Protein AF-A0AAD4N7B2-F1 (afdb_monomer_lite)

Sequence (210 aa):
MSRSRRSHSIAVFAGLFTLVFGSEYFQVEDIRRGVTQCCPADMTECCMASLSADQRIQCGEQNRERSVQAAMCLEHFFFNDSIIERGAYKCCWLLSSPECRRSCANNLQSPTLLLKYKFTFTDACPLGEHNNETEGKFGCLYAKYKLHNCFSSCVRWMREQSQVRRATRATHPKFGLRTNIGEDDYDPYRHCSEYREFIDRDPCVFPVEE

Structure (mmCIF, N/CA/C/O backbone):
data_AF-A0AAD4N7B2-F1
#
_entry.id   AF-A0AAD4N7B2-F1
#
loop_
_atom_site.group_PDB
_atom_site.id
_atom_site.type_symbol
_atom_site.label_atom_id
_atom_site.label_alt_id
_atom_site.label_comp_id
_atom_site.label_asym_id
_atom_site.label_entity_id
_atom_site.label_seq_id
_atom_site.pdbx_PDB_ins_code
_atom_site.Cartn_x
_atom_site.Cartn_y
_atom_site.Cartn_z
_atom_site.occupancy
_atom_site.B_iso_or_equiv
_atom_site.auth_seq_id
_atom_site.auth_comp_id
_atom_site.auth_asym_id
_atom_site.auth_atom_id
_atom_site.pdbx_PDB_model_num
ATOM 1 N N . MET A 1 1 ? -19.957 75.076 -22.748 1.00 45.28 1 MET A N 1
ATOM 2 C CA . MET A 1 1 ? -19.253 73.788 -22.949 1.00 45.28 1 MET A CA 1
ATOM 3 C C . MET A 1 1 ? -19.475 72.926 -21.710 1.00 45.28 1 MET A C 1
ATOM 5 O O . MET A 1 1 ? -18.845 73.165 -20.692 1.00 45.28 1 MET A O 1
ATOM 9 N N . SER A 1 2 ? -20.429 71.992 -21.771 1.00 44.97 2 SER A N 1
ATOM 10 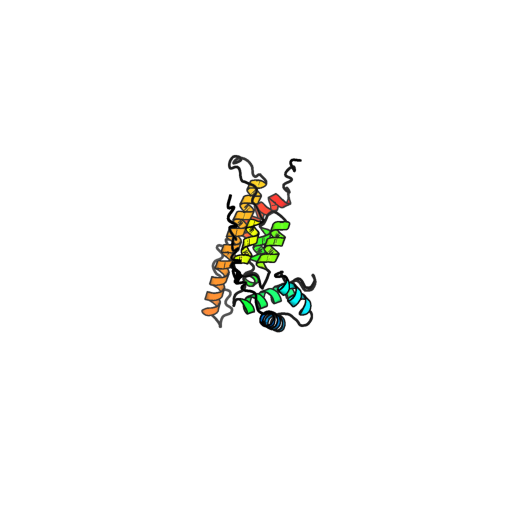C CA . SER A 1 2 ? -20.784 71.080 -20.670 1.00 44.97 2 SER A CA 1
ATOM 11 C C . SER A 1 2 ? -20.026 69.765 -20.821 1.00 44.97 2 SER A C 1
ATOM 13 O O . SER A 1 2 ? -20.164 69.103 -21.847 1.00 44.97 2 SER A O 1
ATOM 15 N N . ARG A 1 3 ? -19.241 69.362 -19.814 1.00 49.34 3 ARG A N 1
ATOM 16 C CA . ARG A 1 3 ? -18.635 68.021 -19.751 1.00 49.34 3 ARG A CA 1
ATOM 17 C C . ARG A 1 3 ? -19.235 67.229 -18.590 1.00 49.34 3 ARG A C 1
ATOM 19 O O . ARG A 1 3 ? -18.982 67.497 -17.422 1.00 49.34 3 ARG A O 1
ATOM 26 N N . SER A 1 4 ? -20.057 66.264 -18.989 1.00 51.88 4 SER A N 1
ATOM 27 C CA . SER A 1 4 ? -20.762 65.257 -18.199 1.00 51.88 4 SER A CA 1
ATOM 28 C C . SER A 1 4 ? -19.789 64.315 -17.479 1.00 51.88 4 SER A C 1
ATOM 30 O O . SER A 1 4 ? -18.998 63.632 -18.130 1.00 51.88 4 SER A O 1
ATOM 32 N N . ARG A 1 5 ? -19.879 64.224 -16.146 1.00 56.38 5 ARG A N 1
ATOM 33 C CA . ARG A 1 5 ? -19.203 63.193 -15.339 1.00 56.38 5 ARG A CA 1
ATOM 34 C C . ARG A 1 5 ? -20.066 61.926 -15.325 1.00 56.38 5 ARG A C 1
ATOM 36 O O . ARG A 1 5 ? -21.162 61.947 -14.778 1.00 56.38 5 ARG A O 1
ATOM 43 N N . ARG A 1 6 ? -19.591 60.831 -15.930 1.00 54.50 6 ARG A N 1
ATOM 44 C CA . ARG A 1 6 ? -20.206 59.497 -15.801 1.00 54.50 6 ARG A CA 1
ATOM 45 C C . ARG A 1 6 ? -19.573 58.756 -14.621 1.00 54.50 6 ARG A C 1
ATOM 47 O O . ARG A 1 6 ? -18.460 58.249 -14.744 1.00 54.50 6 ARG A O 1
ATOM 54 N N . SER A 1 7 ? -20.290 58.689 -13.501 1.00 55.31 7 SER A N 1
ATOM 55 C CA . SER A 1 7 ? -19.993 57.761 -12.404 1.00 55.31 7 SER A CA 1
ATOM 56 C C . SER A 1 7 ? -20.149 56.325 -12.893 1.00 55.31 7 SER A C 1
ATOM 58 O O . SER A 1 7 ? -21.221 55.946 -13.359 1.00 55.31 7 SER A O 1
ATOM 60 N N . HIS A 1 8 ? -19.080 55.540 -12.802 1.00 52.00 8 HIS A N 1
ATOM 61 C CA . HIS A 1 8 ? -19.117 54.099 -13.023 1.00 52.00 8 HIS A CA 1
ATOM 62 C C . HIS A 1 8 ? -19.285 53.436 -11.656 1.00 52.00 8 HIS A C 1
ATOM 64 O O . HIS A 1 8 ? -18.366 53.449 -10.839 1.00 52.00 8 HIS A O 1
ATOM 70 N N . SER A 1 9 ? -20.478 52.909 -11.391 1.00 56.75 9 SER A N 1
ATOM 71 C CA . SER A 1 9 ? -20.747 52.080 -10.218 1.00 56.75 9 SER A CA 1
ATOM 72 C C . SER A 1 9 ? -20.097 50.715 -10.424 1.00 56.75 9 SER A C 1
ATOM 74 O O . SER A 1 9 ? -20.532 49.935 -11.268 1.00 56.75 9 SER A O 1
ATOM 76 N N . ILE A 1 10 ? -19.037 50.437 -9.669 1.00 59.16 10 ILE A N 1
ATOM 77 C CA . ILE A 1 10 ? -18.402 49.120 -9.609 1.00 59.16 10 ILE A CA 1
ATOM 78 C C . ILE A 1 10 ? -19.244 48.269 -8.654 1.00 59.16 10 ILE A C 1
ATOM 80 O O . ILE A 1 10 ? -19.187 48.444 -7.439 1.00 59.16 10 ILE A O 1
ATOM 84 N N . ALA A 1 11 ? -20.068 47.380 -9.204 1.00 56.22 11 ALA A N 1
ATOM 85 C CA . ALA A 1 11 ? -20.761 46.363 -8.425 1.00 56.22 11 ALA A CA 1
ATOM 86 C C . ALA A 1 11 ? -19.754 45.267 -8.046 1.00 56.22 11 ALA A C 1
ATOM 88 O O . ALA A 1 11 ? -19.361 44.453 -8.881 1.00 56.22 11 ALA A O 1
ATOM 89 N N . VAL A 1 12 ? -19.308 45.267 -6.790 1.00 58.94 12 VAL A N 1
ATOM 90 C CA . VAL A 1 12 ? -18.494 44.187 -6.222 1.00 58.94 12 VAL A CA 1
ATOM 91 C C . VAL A 1 12 ? -19.425 43.010 -5.941 1.00 58.94 12 VAL A C 1
ATOM 93 O O . VAL A 1 12 ? -20.113 42.973 -4.923 1.00 58.94 12 VAL A O 1
ATOM 96 N N . PHE A 1 13 ? -19.485 42.055 -6.869 1.00 54.41 13 PHE A N 1
ATOM 97 C CA . PHE A 1 13 ? -20.102 40.756 -6.619 1.00 54.41 13 PHE A CA 1
ATOM 98 C C . PHE A 1 13 ? -19.215 39.987 -5.634 1.00 54.41 13 PHE A C 1
ATOM 100 O O . PHE A 1 13 ? -18.201 39.405 -6.013 1.00 54.41 13 PHE A O 1
ATOM 107 N N . ALA A 1 14 ? -19.601 39.993 -4.358 1.00 56.47 14 ALA A N 1
ATOM 108 C CA . ALA A 1 14 ? -19.095 39.061 -3.360 1.00 56.47 14 ALA A CA 1
ATOM 109 C C . ALA A 1 14 ? -19.630 37.658 -3.692 1.00 56.47 14 ALA A C 1
ATOM 111 O O . ALA A 1 14 ? -20.635 37.202 -3.149 1.00 56.47 14 ALA A O 1
ATOM 112 N N . GLY A 1 15 ? -18.989 37.001 -4.659 1.00 49.19 15 GLY A N 1
ATOM 113 C CA . GLY A 1 15 ? -19.203 35.593 -4.947 1.00 49.19 15 GLY A CA 1
ATOM 114 C C . GLY A 1 15 ? -18.708 34.774 -3.764 1.00 49.19 15 GLY A C 1
ATOM 115 O O . GLY A 1 15 ? -17.504 34.609 -3.580 1.00 49.19 15 GLY A O 1
ATOM 116 N N . LEU A 1 16 ? -19.643 34.286 -2.952 1.00 58.22 16 LEU A N 1
ATOM 117 C CA . LEU A 1 16 ? -19.395 33.283 -1.927 1.00 58.22 16 LEU A CA 1
ATOM 118 C C . LEU A 1 16 ? -19.020 31.977 -2.649 1.00 58.22 16 LEU A C 1
ATOM 120 O O . LEU A 1 16 ? -19.872 31.153 -2.968 1.00 58.22 16 LEU A O 1
ATOM 124 N N . PHE A 1 17 ? -17.744 31.831 -2.997 1.00 52.94 17 PHE A N 1
ATOM 125 C CA . PHE A 1 17 ? -17.195 30.597 -3.545 1.00 52.94 17 PHE A CA 1
ATOM 126 C C . PHE A 1 17 ? -17.067 29.609 -2.378 1.00 52.94 17 PHE A C 1
ATOM 128 O O . PHE A 1 17 ? -16.012 29.468 -1.763 1.00 52.94 17 PHE A O 1
ATOM 135 N N . THR A 1 18 ? -18.170 28.954 -2.012 1.00 47.44 18 THR A N 1
ATOM 136 C CA . THR A 1 18 ? -18.124 27.737 -1.201 1.00 47.44 18 THR A CA 1
ATOM 137 C C . THR A 1 18 ? -17.462 26.665 -2.052 1.00 47.44 18 THR A C 1
ATOM 139 O O . THR A 1 18 ? -18.112 25.916 -2.779 1.00 47.44 18 THR A O 1
ATOM 142 N N . LEU A 1 19 ? -16.132 26.613 -1.989 1.00 44.88 19 LEU A N 1
ATOM 143 C CA . LEU A 1 19 ? -15.376 25.453 -2.423 1.00 44.88 19 LEU A CA 1
ATOM 144 C C . LEU A 1 19 ? -15.755 24.309 -1.483 1.00 44.88 19 LEU A C 1
ATOM 146 O O . LEU A 1 19 ? -15.145 24.105 -0.436 1.00 44.88 19 LEU A O 1
ATOM 150 N N . VAL A 1 20 ? -16.805 23.579 -1.854 1.00 42.62 20 VAL A N 1
ATOM 151 C CA . VAL A 1 20 ? -17.082 22.248 -1.324 1.00 42.62 20 VAL A CA 1
ATOM 152 C C . VAL A 1 20 ? -16.003 21.340 -1.904 1.00 42.62 20 VAL A C 1
ATOM 154 O O . VAL A 1 20 ? -16.226 20.579 -2.842 1.00 42.62 20 VAL A O 1
ATOM 157 N N . PHE A 1 21 ? -14.785 21.457 -1.378 1.00 41.03 21 PHE A N 1
ATOM 158 C CA . PHE A 1 21 ? -13.819 20.383 -1.484 1.00 41.03 21 PHE A CA 1
ATOM 159 C C . PHE A 1 21 ? -14.369 19.270 -0.600 1.00 41.03 21 PHE A C 1
ATOM 161 O O . PHE A 1 21 ? -14.153 19.254 0.612 1.00 41.03 21 PHE A O 1
ATOM 168 N N . GLY A 1 22 ? -15.164 18.391 -1.216 1.00 37.84 22 GLY A N 1
ATOM 169 C CA . GLY A 1 22 ? -15.597 17.114 -0.663 1.00 37.84 22 GLY A CA 1
ATOM 170 C C . GLY A 1 22 ? -14.374 16.241 -0.450 1.00 37.84 22 GLY A C 1
ATOM 171 O O . GLY A 1 22 ? -14.094 15.318 -1.207 1.00 37.84 22 GLY A O 1
ATOM 172 N N . SER A 1 23 ? -13.589 16.610 0.544 1.00 44.72 23 SER A N 1
ATOM 173 C CA . SER A 1 23 ? -12.538 15.775 1.043 1.00 44.72 23 SER A CA 1
ATOM 174 C C . SER A 1 23 ? -13.211 14.751 1.942 1.00 44.72 23 SER A C 1
ATOM 176 O O . SER A 1 23 ? -13.730 15.065 3.010 1.00 44.72 23 SER A O 1
ATOM 178 N N . GLU A 1 24 ? -13.298 13.523 1.442 1.00 63.75 24 GLU A N 1
ATOM 179 C CA . GLU A 1 24 ? -13.668 12.341 2.220 1.00 63.75 24 GLU A CA 1
ATOM 180 C C . GLU A 1 24 ? -12.541 12.055 3.236 1.00 63.75 24 GLU A C 1
ATOM 182 O O . GLU A 1 24 ? -11.901 11.010 3.184 1.00 63.75 24 GLU A O 1
ATOM 187 N N . TYR A 1 25 ? -12.219 13.017 4.106 1.00 70.38 25 TYR A N 1
ATOM 188 C CA . TYR A 1 25 ? -11.301 12.810 5.217 1.00 70.38 25 TYR A CA 1
ATOM 189 C C . TYR A 1 25 ? -12.077 12.187 6.373 1.00 70.38 25 TYR A C 1
ATOM 191 O O . TYR A 1 25 ? -13.179 12.622 6.718 1.00 70.38 25 TYR A O 1
ATOM 199 N N . PHE A 1 26 ? -11.489 11.157 6.975 1.00 81.06 26 PHE A N 1
ATOM 200 C CA . PHE A 1 26 ? -11.987 10.595 8.222 1.00 81.06 26 PHE A CA 1
ATOM 201 C C . PHE A 1 26 ? -11.990 11.673 9.307 1.00 81.06 26 PHE A C 1
ATOM 203 O O . PHE A 1 26 ? -11.030 12.435 9.432 1.00 81.06 26 PHE A O 1
ATOM 210 N N . GLN A 1 27 ? -13.055 11.725 10.109 1.00 89.38 27 GLN A N 1
ATOM 211 C CA . GLN A 1 27 ? -13.077 12.590 11.287 1.00 89.38 27 GLN A CA 1
ATOM 212 C C . GLN A 1 27 ? -11.969 12.145 12.253 1.00 89.38 27 GLN A C 1
ATOM 214 O O . GLN A 1 27 ? -11.666 10.951 12.363 1.00 89.38 27 GLN A O 1
ATOM 219 N N . VAL A 1 28 ? -11.364 13.090 12.977 1.00 90.12 28 VAL A N 1
ATOM 220 C CA . VAL A 1 28 ? -10.260 12.807 13.918 1.00 90.12 28 VAL A CA 1
ATOM 221 C C . VAL A 1 28 ? -10.681 11.768 14.965 1.00 90.12 28 VAL A C 1
ATOM 223 O O . VAL A 1 28 ? -9.892 10.916 15.374 1.00 90.12 28 VAL A O 1
ATOM 226 N N . GLU A 1 29 ? -11.948 11.793 15.362 1.00 92.88 29 GLU A N 1
ATOM 227 C CA . GLU A 1 29 ? -12.576 10.859 16.288 1.00 92.88 29 GLU A CA 1
ATOM 228 C C . GLU A 1 29 ? -12.620 9.429 15.738 1.00 92.88 29 GLU A C 1
ATOM 230 O O . GLU A 1 29 ? -12.364 8.482 16.488 1.00 92.88 29 GLU A O 1
ATOM 235 N N . ASP A 1 30 ? -12.898 9.259 14.442 1.00 93.38 30 ASP A N 1
ATOM 236 C CA . ASP A 1 30 ? -12.906 7.947 13.788 1.00 93.38 30 ASP A CA 1
ATOM 237 C C . ASP A 1 30 ? -11.485 7.394 13.677 1.00 93.38 30 ASP A C 1
ATOM 239 O O . ASP A 1 30 ? -11.255 6.223 13.991 1.00 93.38 30 ASP A O 1
ATOM 243 N N . ILE A 1 31 ? -10.516 8.251 13.331 1.00 94.44 31 ILE A N 1
ATOM 244 C CA . ILE A 1 31 ? -9.089 7.899 13.328 1.00 94.44 31 ILE A CA 1
ATOM 245 C C . ILE A 1 31 ? -8.668 7.423 14.720 1.00 94.44 31 ILE A C 1
ATOM 247 O O . ILE A 1 31 ? -8.102 6.340 14.870 1.00 94.44 31 ILE A O 1
ATOM 251 N N . ARG A 1 32 ? -8.991 8.194 15.763 1.00 96.50 32 ARG A N 1
ATOM 252 C CA . ARG A 1 32 ? -8.639 7.866 17.149 1.00 96.50 32 ARG A CA 1
ATOM 253 C C . ARG A 1 32 ? -9.271 6.556 17.613 1.00 96.50 32 ARG A C 1
ATOM 255 O O . ARG A 1 32 ? -8.615 5.776 18.308 1.00 96.50 32 ARG A O 1
ATOM 262 N N . ARG A 1 33 ? -10.528 6.299 17.239 1.00 97.44 33 ARG A N 1
ATOM 263 C CA . ARG A 1 33 ? -11.220 5.039 17.545 1.00 97.44 33 ARG A CA 1
ATOM 264 C C . ARG A 1 33 ? -10.537 3.863 16.850 1.00 97.44 33 ARG A C 1
ATOM 266 O O . ARG A 1 33 ? -10.220 2.883 17.521 1.00 97.44 33 ARG A O 1
ATOM 273 N N . GLY A 1 34 ? -10.245 3.997 15.556 1.00 96.81 34 GLY A N 1
ATOM 274 C CA . GLY A 1 34 ? -9.527 2.989 14.781 1.00 96.81 34 GLY A CA 1
ATOM 275 C C . GLY A 1 34 ? -8.159 2.670 15.384 1.00 96.81 34 GLY A C 1
ATOM 276 O O . GLY A 1 34 ? -7.846 1.505 15.615 1.00 96.81 34 GLY A O 1
ATOM 277 N N . VAL A 1 35 ? -7.362 3.690 15.725 1.00 97.81 35 VAL A N 1
ATOM 278 C CA . VAL A 1 35 ? -6.042 3.495 16.352 1.00 97.81 35 VAL A CA 1
ATOM 279 C C . VAL A 1 35 ? -6.163 2.793 17.697 1.00 97.81 35 VAL A C 1
ATOM 281 O O . VAL A 1 35 ? -5.420 1.853 17.950 1.00 97.81 35 VAL A O 1
ATOM 284 N N . THR A 1 36 ? -7.114 3.199 18.537 1.00 98.00 36 THR A N 1
ATOM 285 C CA . THR A 1 36 ? -7.318 2.579 19.857 1.00 98.00 36 THR A CA 1
ATOM 286 C C . THR A 1 36 ? -7.679 1.094 19.739 1.00 98.00 36 THR A C 1
ATOM 288 O O . THR A 1 36 ? -7.299 0.296 20.590 1.00 98.00 36 THR A O 1
ATOM 291 N N . GLN A 1 37 ? -8.408 0.715 18.687 1.00 98.06 37 GLN A N 1
ATOM 292 C CA . GLN A 1 37 ? -8.825 -0.665 18.450 1.00 98.06 37 GLN A CA 1
ATOM 293 C C . GLN A 1 37 ? -7.735 -1.521 17.789 1.00 98.06 37 GLN A C 1
ATOM 295 O O . GLN A 1 37 ? -7.617 -2.706 18.094 1.00 98.06 37 GLN A O 1
ATOM 300 N N . CYS A 1 38 ? -6.972 -0.944 16.862 1.00 98.25 38 CYS A N 1
ATOM 301 C CA . CYS A 1 38 ? -6.094 -1.696 15.967 1.00 98.25 38 CYS A CA 1
ATOM 302 C C . CYS A 1 38 ? -4.604 -1.573 16.282 1.00 98.25 38 CYS A C 1
ATOM 304 O O . CYS A 1 38 ? -3.832 -2.462 15.919 1.00 98.25 38 CYS A O 1
ATOM 306 N N . CYS A 1 39 ? -4.175 -0.480 16.912 1.00 97.94 39 CYS A N 1
ATOM 307 C CA . CYS A 1 39 ? -2.774 -0.271 17.240 1.00 97.94 39 CYS A CA 1
ATOM 308 C C . CYS A 1 39 ? -2.482 -0.711 18.672 1.00 97.94 39 CYS A C 1
ATOM 310 O O . CYS A 1 39 ? -3.223 -0.371 19.595 1.00 97.94 39 CYS A O 1
ATOM 312 N N . PRO A 1 40 ? -1.373 -1.431 18.890 1.00 96.69 40 PRO A N 1
ATOM 313 C CA . PRO A 1 40 ? -0.896 -1.680 20.235 1.00 96.69 40 PRO A CA 1
ATOM 314 C C . PRO A 1 40 ? -0.619 -0.384 20.999 1.00 96.69 40 PRO A C 1
ATOM 316 O O . PRO A 1 40 ? -0.206 0.613 20.402 1.00 96.69 40 PRO A O 1
ATOM 319 N N . ALA A 1 41 ? -0.784 -0.422 22.323 1.00 97.00 41 ALA A N 1
ATOM 320 C CA . ALA A 1 41 ? -0.639 0.753 23.182 1.00 97.00 41 ALA A CA 1
ATOM 321 C C . ALA A 1 41 ? 0.707 1.474 22.978 1.00 97.00 41 ALA A C 1
ATOM 323 O O . ALA A 1 41 ? 0.731 2.699 22.868 1.00 97.00 41 ALA A O 1
ATOM 324 N N . ASP A 1 42 ? 1.797 0.716 22.826 1.00 97.31 42 ASP A N 1
ATOM 325 C CA . ASP A 1 42 ? 3.161 1.207 22.595 1.00 97.31 42 ASP A CA 1
ATOM 326 C C . ASP A 1 42 ? 3.390 1.836 21.206 1.00 97.31 42 ASP A C 1
ATOM 328 O O . ASP A 1 42 ? 4.396 2.505 20.989 1.00 97.31 42 ASP A O 1
ATOM 332 N N . MET A 1 43 ? 2.461 1.655 20.263 1.00 97.62 43 MET A N 1
ATOM 333 C CA . MET A 1 43 ? 2.541 2.172 18.890 1.00 97.62 43 MET A CA 1
ATOM 334 C C . MET A 1 43 ? 1.507 3.266 18.591 1.00 97.62 43 MET A C 1
ATOM 336 O O . MET A 1 43 ? 1.497 3.806 17.484 1.00 97.62 43 MET A O 1
ATOM 340 N N . THR A 1 44 ? 0.646 3.601 19.555 1.00 97.62 44 THR A N 1
ATOM 341 C CA . THR A 1 44 ? -0.492 4.522 19.390 1.00 97.62 44 THR A CA 1
ATOM 342 C C . THR A 1 44 ? -0.086 5.852 18.754 1.00 97.62 44 THR A C 1
ATOM 344 O O . THR A 1 44 ? -0.676 6.263 17.755 1.00 97.62 44 THR A O 1
ATOM 347 N N . GLU A 1 45 ? 0.944 6.511 19.289 1.00 97.44 45 GLU A N 1
ATOM 348 C CA . GLU A 1 45 ? 1.394 7.823 18.804 1.00 97.44 45 GLU A CA 1
ATOM 349 C C . GLU A 1 45 ? 1.923 7.753 17.367 1.00 97.44 45 GLU A C 1
ATOM 351 O O . GLU A 1 45 ? 1.549 8.561 16.518 1.00 97.44 45 GLU A O 1
ATOM 356 N N . CYS A 1 46 ? 2.732 6.736 17.064 1.00 97.62 46 CYS A N 1
ATOM 357 C CA . CYS A 1 46 ? 3.251 6.500 15.720 1.00 97.62 46 CYS A CA 1
ATOM 358 C C . CYS A 1 46 ? 2.135 6.194 14.709 1.00 97.62 46 CYS A C 1
ATOM 360 O O . CYS A 1 46 ? 2.157 6.713 13.589 1.00 97.62 46 CYS A O 1
ATOM 362 N N . CYS A 1 47 ? 1.146 5.378 15.093 1.00 97.75 47 CYS A N 1
ATOM 363 C CA . CYS A 1 47 ? -0.029 5.130 14.268 1.00 97.75 47 CYS A CA 1
ATOM 364 C C . CYS A 1 47 ? -0.757 6.442 13.963 1.00 97.75 47 CYS A C 1
ATOM 366 O O . CYS A 1 47 ? -0.931 6.769 12.794 1.00 97.75 47 CYS A O 1
ATOM 368 N N . MET A 1 48 ? -1.110 7.226 14.989 1.00 96.94 48 MET A N 1
ATOM 369 C CA . MET A 1 48 ? -1.787 8.520 14.817 1.00 96.94 48 MET A CA 1
ATOM 370 C C . MET A 1 48 ? -1.020 9.454 13.875 1.00 96.94 48 MET A C 1
ATOM 372 O O . MET A 1 48 ? -1.623 10.039 12.974 1.00 96.94 48 MET A O 1
ATOM 376 N N . ALA A 1 49 ? 0.300 9.567 14.046 1.00 95.69 49 ALA A N 1
ATOM 377 C CA . ALA A 1 49 ? 1.144 10.392 13.187 1.00 95.69 49 ALA A CA 1
ATOM 378 C C . ALA A 1 49 ? 1.130 9.903 11.729 1.00 95.69 49 ALA A C 1
ATOM 380 O O . ALA A 1 49 ? 0.964 10.706 10.814 1.00 95.69 49 ALA A O 1
ATOM 381 N N . SER A 1 50 ? 1.236 8.586 11.513 1.00 95.31 50 SER A N 1
ATOM 382 C CA . SER A 1 50 ? 1.224 7.990 10.169 1.00 95.31 50 SER A CA 1
ATOM 383 C C . SER A 1 50 ? -0.114 8.218 9.460 1.00 95.31 50 SER A C 1
ATOM 385 O O . SER A 1 50 ? -0.129 8.613 8.297 1.00 95.31 50 SER A O 1
ATOM 387 N N . LEU A 1 51 ? -1.232 8.023 10.172 1.00 94.31 51 LEU A N 1
ATOM 388 C CA . LEU A 1 51 ? -2.583 8.227 9.639 1.00 94.31 51 LEU A CA 1
ATOM 389 C C . LEU A 1 51 ? -2.861 9.691 9.305 1.00 94.31 51 LEU A C 1
ATOM 391 O O . LEU A 1 51 ? -3.450 9.979 8.273 1.00 94.31 51 LEU A O 1
ATOM 395 N N . SER A 1 52 ? -2.394 10.616 10.145 1.00 90.44 52 SER A N 1
ATOM 396 C CA . SER A 1 52 ? -2.565 12.056 9.907 1.00 90.44 52 SER A CA 1
ATOM 397 C C . SER A 1 52 ? -1.769 12.554 8.695 1.00 90.44 52 SER A C 1
ATOM 399 O O . SER A 1 52 ? -2.075 13.611 8.153 1.00 90.44 52 SER A O 1
ATOM 401 N N . ALA A 1 53 ? -0.743 11.806 8.281 1.00 89.75 53 ALA A N 1
ATOM 402 C CA . ALA A 1 53 ? 0.078 12.098 7.112 1.00 89.75 53 ALA A CA 1
ATOM 403 C C . ALA A 1 53 ? -0.327 11.287 5.864 1.00 89.75 53 ALA A C 1
ATOM 405 O O . ALA A 1 53 ? 0.363 11.374 4.849 1.00 89.75 53 ALA A O 1
ATOM 406 N N . ASP A 1 54 ? -1.384 10.468 5.941 1.00 89.62 54 ASP A N 1
ATOM 407 C CA . ASP A 1 54 ? -1.782 9.496 4.911 1.00 89.62 54 ASP A CA 1
ATOM 408 C C . ASP A 1 54 ? -0.656 8.533 4.486 1.00 89.62 54 ASP A C 1
ATOM 410 O O . ASP A 1 54 ? -0.573 8.075 3.341 1.00 89.62 54 ASP A O 1
ATOM 414 N N . GLN A 1 55 ? 0.215 8.173 5.429 1.00 92.06 55 GLN A N 1
ATOM 415 C CA . GLN A 1 55 ? 1.365 7.301 5.202 1.00 92.06 55 GLN A CA 1
ATOM 416 C C . GLN A 1 55 ? 1.126 5.878 5.707 1.00 92.06 55 GLN A C 1
ATOM 418 O O . GLN A 1 55 ? 0.298 5.607 6.581 1.00 92.06 55 GLN A O 1
ATOM 423 N N . ARG A 1 56 ? 1.919 4.936 5.184 1.00 94.56 56 ARG A N 1
ATOM 424 C CA . ARG A 1 56 ? 2.010 3.597 5.772 1.00 94.56 56 ARG A CA 1
ATOM 425 C C . ARG A 1 56 ? 2.558 3.681 7.200 1.00 94.56 56 ARG A C 1
ATOM 427 O O . ARG A 1 56 ? 3.435 4.490 7.494 1.00 94.56 56 ARG A O 1
ATOM 434 N N . ILE A 1 57 ? 2.100 2.785 8.063 1.00 95.88 57 ILE A N 1
ATOM 435 C CA . ILE A 1 57 ? 2.541 2.737 9.460 1.00 95.88 57 ILE A CA 1
ATOM 436 C C . ILE A 1 57 ? 3.961 2.165 9.526 1.00 95.88 57 ILE A C 1
ATOM 438 O O . ILE A 1 57 ? 4.197 1.045 9.071 1.00 95.88 57 ILE A O 1
ATOM 442 N N . GLN A 1 58 ? 4.909 2.920 10.094 1.00 94.69 58 GLN A N 1
ATOM 443 C CA . GLN A 1 58 ? 6.309 2.500 10.256 1.00 94.69 58 GLN A CA 1
ATOM 444 C C . GLN A 1 58 ? 6.855 2.854 11.647 1.00 94.69 58 GLN A C 1
ATOM 446 O O . GLN A 1 58 ? 7.572 3.837 11.815 1.00 94.69 58 GLN A O 1
ATOM 451 N N . CYS A 1 59 ? 6.562 2.033 12.656 1.00 94.69 59 CYS A N 1
ATOM 452 C CA . CYS A 1 59 ? 6.922 2.325 14.053 1.00 94.69 59 CYS A CA 1
ATOM 453 C C . CYS A 1 59 ? 8.259 1.699 14.489 1.00 94.69 59 CYS A C 1
ATOM 455 O O . CYS A 1 59 ? 8.364 1.135 15.580 1.00 94.69 59 CYS A O 1
ATOM 457 N N . GLY A 1 60 ? 9.270 1.775 13.618 1.00 90.75 60 GLY A N 1
ATOM 458 C CA . GLY A 1 60 ? 10.585 1.144 13.796 1.00 90.75 60 GLY A CA 1
ATOM 459 C C . GLY A 1 60 ? 10.692 -0.255 13.173 1.00 90.75 60 GLY A C 1
ATOM 460 O O . GLY A 1 60 ? 9.688 -0.932 12.949 1.00 90.75 60 GLY A O 1
ATOM 461 N N . GLU A 1 61 ? 11.922 -0.693 12.886 1.00 90.38 61 GLU A N 1
ATOM 462 C CA . GLU A 1 61 ? 12.185 -1.962 12.181 1.00 90.38 61 GLU A CA 1
ATOM 463 C C . GLU A 1 61 ? 11.753 -3.182 13.007 1.00 90.38 61 GLU A C 1
ATOM 465 O O . GLU A 1 61 ? 11.157 -4.119 12.481 1.00 90.38 61 GLU A O 1
ATOM 470 N N . GLN A 1 62 ? 11.949 -3.130 14.326 1.00 92.69 62 GLN A N 1
ATOM 471 C CA . GLN A 1 62 ? 11.528 -4.169 15.268 1.00 92.69 62 GLN A CA 1
ATOM 472 C C . GLN A 1 62 ? 10.007 -4.381 15.305 1.00 92.69 62 GLN A C 1
ATOM 474 O O . GLN A 1 62 ? 9.541 -5.445 15.702 1.00 92.69 62 GLN A O 1
ATOM 479 N N . ASN A 1 63 ? 9.226 -3.386 14.874 1.00 93.88 63 ASN A N 1
ATOM 480 C CA . ASN A 1 63 ? 7.766 -3.437 14.856 1.00 93.88 63 ASN A CA 1
ATOM 481 C C . ASN A 1 63 ? 7.197 -3.677 13.456 1.00 93.88 63 ASN A C 1
ATOM 483 O O . ASN A 1 63 ? 5.988 -3.575 13.277 1.00 93.88 63 ASN A O 1
ATOM 487 N N . ARG A 1 64 ? 8.022 -4.007 12.454 1.00 92.50 64 ARG A N 1
ATOM 488 C CA . ARG A 1 64 ? 7.589 -4.092 11.052 1.00 92.50 64 ARG A CA 1
ATOM 489 C C . ARG A 1 64 ? 6.366 -4.985 10.836 1.00 92.50 64 ARG A C 1
ATOM 491 O O . ARG A 1 64 ? 5.431 -4.579 10.149 1.00 92.50 64 ARG A O 1
ATOM 498 N N . GLU A 1 65 ? 6.346 -6.178 11.426 1.00 93.06 65 GLU A N 1
ATOM 499 C CA . GLU A 1 65 ? 5.200 -7.088 11.309 1.00 93.06 65 GLU A CA 1
ATOM 500 C C . GLU A 1 65 ? 3.956 -6.532 12.018 1.00 93.06 65 GLU A C 1
ATOM 502 O O . GLU A 1 65 ? 2.875 -6.493 11.428 1.00 93.06 65 GLU A O 1
ATOM 507 N N . ARG A 1 66 ? 4.118 -6.010 13.241 1.00 95.81 66 ARG A N 1
ATOM 508 C CA . ARG A 1 66 ? 3.030 -5.385 14.014 1.00 95.81 66 ARG A CA 1
ATOM 509 C C . ARG A 1 66 ? 2.455 -4.163 13.296 1.00 95.81 66 ARG A C 1
ATOM 511 O O . ARG A 1 66 ? 1.245 -3.975 13.295 1.00 95.81 66 ARG A O 1
ATOM 518 N N . SER A 1 67 ? 3.289 -3.362 12.633 1.00 95.88 67 SER A N 1
ATOM 519 C CA . SER A 1 67 ? 2.855 -2.218 11.825 1.00 95.88 67 SER A CA 1
ATOM 520 C C . SER A 1 67 ? 2.012 -2.648 10.625 1.00 95.88 67 SER A C 1
ATOM 522 O O . SER A 1 67 ? 1.001 -2.013 10.337 1.00 95.88 67 SER A O 1
ATOM 524 N N . VAL A 1 68 ? 2.380 -3.746 9.956 1.00 93.81 68 VAL A N 1
ATOM 525 C CA . VAL A 1 68 ? 1.581 -4.307 8.858 1.00 93.81 68 VAL A CA 1
ATOM 526 C C . VAL A 1 68 ? 0.236 -4.828 9.372 1.00 93.81 68 VAL A C 1
ATOM 528 O O . VAL A 1 68 ? -0.792 -4.523 8.773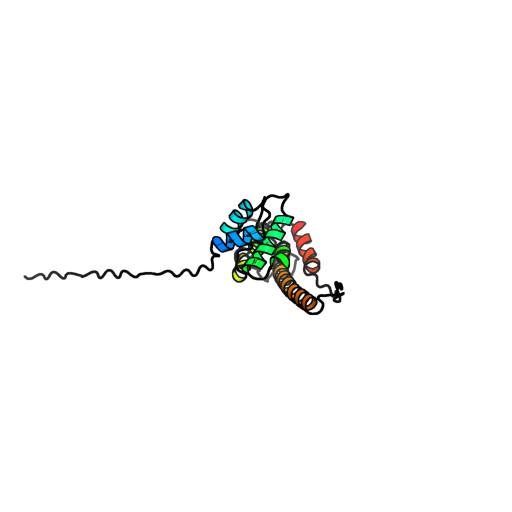 1.00 93.81 68 VAL A O 1
ATOM 531 N N . GLN A 1 69 ? 0.218 -5.550 10.497 1.00 96.19 69 GLN A N 1
ATOM 532 C CA . GLN A 1 69 ? -1.020 -6.043 11.116 1.00 96.19 69 GLN A CA 1
ATOM 533 C C . GLN A 1 69 ? -1.946 -4.896 11.554 1.00 96.19 69 GLN A C 1
ATOM 535 O O . GLN A 1 69 ? -3.145 -4.933 11.277 1.00 96.19 69 GLN A O 1
ATOM 540 N N . ALA A 1 70 ? -1.392 -3.848 12.170 1.00 97.62 70 ALA A N 1
ATOM 541 C CA . ALA A 1 70 ? -2.142 -2.654 12.550 1.00 97.62 70 ALA A CA 1
ATOM 542 C C . ALA A 1 70 ? -2.748 -1.959 11.321 1.00 97.62 70 ALA A C 1
ATOM 544 O O . ALA A 1 70 ? -3.929 -1.618 11.328 1.00 97.62 70 ALA A O 1
ATOM 545 N N . ALA A 1 71 ? -1.975 -1.812 10.238 1.00 96.75 71 ALA A N 1
ATOM 546 C CA . ALA A 1 71 ? -2.462 -1.215 8.998 1.00 96.75 71 ALA A CA 1
ATOM 547 C C . ALA A 1 71 ? -3.588 -2.046 8.352 1.00 96.75 71 ALA A C 1
ATOM 549 O O . ALA A 1 71 ? -4.580 -1.471 7.913 1.00 96.75 71 ALA A O 1
ATOM 550 N N . MET A 1 72 ? -3.484 -3.383 8.346 1.00 95.94 72 MET A N 1
ATOM 551 C CA . MET A 1 72 ? -4.564 -4.270 7.882 1.00 95.94 72 MET A CA 1
ATOM 552 C C . MET A 1 72 ? -5.843 -4.089 8.709 1.00 95.94 72 MET A C 1
ATOM 554 O O . MET A 1 72 ? -6.927 -3.960 8.144 1.00 95.94 72 MET A O 1
ATOM 558 N N . CYS A 1 73 ? -5.723 -4.066 10.041 1.00 97.81 73 CYS A N 1
ATOM 559 C CA . CYS A 1 73 ? -6.862 -3.862 10.938 1.00 97.81 73 CYS A CA 1
ATOM 560 C C . CYS A 1 73 ? -7.530 -2.502 10.703 1.00 97.81 73 CYS A C 1
ATOM 562 O O . CYS A 1 73 ? -8.752 -2.430 10.613 1.00 97.81 73 CYS A O 1
ATOM 564 N N . LEU A 1 74 ? -6.738 -1.436 10.557 1.00 97.31 74 LEU A N 1
ATOM 565 C CA . LEU A 1 74 ? -7.248 -0.089 10.301 1.00 97.31 74 LEU A CA 1
ATOM 566 C C . LEU A 1 74 ? -7.966 0.009 8.955 1.00 97.31 74 LEU A C 1
ATOM 568 O O . LEU A 1 74 ? -9.035 0.603 8.879 1.00 97.31 74 LEU A O 1
ATOM 572 N N . GLU A 1 75 ? -7.430 -0.613 7.906 1.00 95.44 75 GLU A N 1
ATOM 573 C CA . GLU A 1 75 ? -8.090 -0.638 6.598 1.00 95.44 75 GLU A CA 1
ATOM 574 C C . GLU A 1 75 ? -9.448 -1.362 6.679 1.00 95.44 75 GLU A C 1
ATOM 576 O O . GLU A 1 75 ? -10.454 -0.842 6.197 1.00 95.44 75 GLU A O 1
ATOM 581 N N . HIS A 1 76 ? -9.514 -2.494 7.393 1.00 95.25 76 HIS A N 1
ATOM 582 C CA . HIS A 1 76 ? -10.782 -3.173 7.693 1.00 95.25 76 HIS A CA 1
ATOM 583 C C . HIS A 1 76 ? -11.741 -2.300 8.500 1.00 95.25 76 HIS A C 1
ATOM 585 O O . HIS A 1 76 ? -12.934 -2.281 8.214 1.00 95.25 76 HIS A O 1
ATOM 591 N N . PHE A 1 77 ? -11.239 -1.568 9.490 1.00 96.12 77 PHE A N 1
ATOM 592 C CA . PHE A 1 77 ? -12.053 -0.674 10.305 1.00 96.12 77 PHE A CA 1
ATOM 593 C C . PHE A 1 77 ? -12.681 0.451 9.467 1.00 96.12 77 PHE A C 1
ATOM 595 O O . PHE A 1 77 ? -13.867 0.735 9.618 1.00 96.12 77 PHE A O 1
ATOM 602 N N . PHE A 1 78 ? -11.915 1.060 8.558 1.00 93.75 78 PHE A N 1
ATOM 603 C CA . PHE A 1 78 ? -12.378 2.188 7.746 1.00 93.75 78 PHE A CA 1
ATOM 604 C C . PHE A 1 78 ? -13.198 1.779 6.516 1.00 93.75 78 PHE A C 1
ATOM 606 O O . PHE A 1 78 ? -14.109 2.506 6.121 1.00 93.75 78 PHE A O 1
ATOM 613 N N . PHE A 1 79 ? -12.888 0.635 5.901 1.00 92.12 79 PHE A N 1
ATOM 614 C CA . PHE A 1 79 ? -13.440 0.251 4.596 1.00 92.12 79 PHE A CA 1
ATOM 615 C C . PHE A 1 79 ? -14.164 -1.095 4.581 1.00 92.12 79 PHE A C 1
ATOM 617 O O . PHE A 1 79 ? -14.702 -1.472 3.539 1.00 92.12 79 PHE A O 1
ATOM 624 N N . ASN A 1 80 ? -14.176 -1.835 5.696 1.00 92.19 80 ASN A N 1
ATOM 625 C CA . ASN A 1 80 ? -14.660 -3.220 5.769 1.00 92.19 80 ASN A CA 1
ATOM 626 C C . ASN A 1 80 ? -13.973 -4.152 4.743 1.00 92.19 80 ASN A C 1
ATOM 628 O O . ASN A 1 80 ? -14.530 -5.148 4.275 1.00 92.19 80 ASN A O 1
ATOM 632 N N . ASP A 1 81 ? -12.760 -3.780 4.338 1.00 89.88 81 ASP A N 1
ATOM 633 C CA . ASP A 1 81 ? -11.945 -4.465 3.353 1.00 89.88 81 ASP A CA 1
ATOM 634 C C . ASP A 1 81 ? -10.476 -4.099 3.579 1.00 89.88 81 ASP A C 1
ATOM 636 O O . ASP A 1 81 ? -10.179 -3.016 4.071 1.00 89.88 81 ASP A O 1
ATOM 640 N N . SER A 1 82 ? -9.545 -4.968 3.187 1.00 91.31 82 SER A N 1
ATOM 641 C CA . SER A 1 82 ? -8.121 -4.660 3.273 1.00 91.31 82 SER A CA 1
ATOM 642 C C . SER A 1 82 ? -7.357 -5.143 2.047 1.00 91.31 82 SER A C 1
ATOM 644 O O . SER A 1 82 ? -7.224 -6.342 1.806 1.00 91.31 82 SER A O 1
ATOM 646 N N . ILE A 1 83 ? -6.806 -4.209 1.266 1.00 89.94 83 ILE A N 1
ATOM 647 C CA . ILE A 1 83 ? -5.848 -4.515 0.195 1.00 89.94 83 ILE A CA 1
ATOM 648 C C . ILE A 1 83 ? -4.526 -5.001 0.786 1.00 89.94 83 ILE A C 1
ATOM 650 O O . ILE A 1 83 ? -3.834 -5.826 0.178 1.00 89.94 83 ILE A O 1
ATOM 654 N N . ILE A 1 84 ? -4.172 -4.495 1.968 1.00 90.06 84 ILE A N 1
ATOM 655 C CA . ILE A 1 84 ? -2.953 -4.878 2.670 1.00 90.06 84 ILE A CA 1
ATOM 656 C C . ILE A 1 84 ? -3.023 -6.360 3.045 1.00 90.06 84 ILE A C 1
ATOM 658 O O . ILE A 1 84 ? -2.077 -7.089 2.752 1.00 90.06 84 ILE A O 1
ATOM 662 N N . GLU A 1 85 ? -4.153 -6.836 3.582 1.00 88.38 85 GLU A N 1
ATOM 663 C CA . GLU A 1 85 ? -4.384 -8.255 3.898 1.00 88.38 85 GLU A CA 1
ATOM 664 C C . GLU A 1 85 ? -4.250 -9.140 2.654 1.00 88.38 85 GLU A C 1
ATOM 666 O O . GLU A 1 85 ? -3.638 -10.209 2.698 1.00 88.38 85 GLU A O 1
ATOM 671 N N . ARG A 1 86 ? -4.751 -8.665 1.507 1.00 86.38 86 ARG A N 1
ATOM 672 C CA . ARG A 1 86 ? -4.601 -9.367 0.222 1.00 86.38 86 ARG A CA 1
ATOM 673 C C . ARG A 1 86 ? -3.155 -9.454 -0.236 1.00 86.38 86 ARG A C 1
ATOM 675 O O . ARG A 1 86 ? -2.867 -10.246 -1.119 1.00 86.38 86 ARG A O 1
ATOM 682 N N . GLY A 1 87 ? -2.256 -8.646 0.323 1.00 87.56 87 GLY A N 1
ATOM 683 C CA . GLY A 1 87 ? -0.837 -8.639 -0.002 1.00 87.56 87 GLY A CA 1
ATOM 684 C C . GLY A 1 87 ? -0.499 -7.928 -1.309 1.00 87.56 87 GLY A C 1
ATOM 685 O O . GLY A 1 87 ? 0.589 -8.148 -1.832 1.00 87.56 87 GLY A O 1
ATOM 686 N N . ALA A 1 88 ? -1.385 -7.091 -1.864 1.00 89.25 88 ALA A N 1
ATOM 687 C CA . ALA A 1 88 ? -1.147 -6.463 -3.172 1.00 89.25 88 ALA A CA 1
ATOM 688 C C . ALA A 1 88 ? 0.112 -5.574 -3.190 1.00 89.25 88 ALA A C 1
ATOM 690 O O . ALA A 1 88 ? 0.771 -5.459 -4.218 1.00 89.25 88 ALA A O 1
ATOM 691 N N . TYR A 1 89 ? 0.498 -5.009 -2.039 1.00 90.50 89 TYR A N 1
ATOM 692 C CA . TYR A 1 89 ? 1.746 -4.253 -1.877 1.00 90.50 89 TYR A CA 1
ATOM 693 C C . TYR A 1 89 ? 3.000 -5.080 -2.182 1.00 90.50 89 TYR A C 1
ATOM 695 O O . TYR A 1 89 ? 4.046 -4.518 -2.498 1.00 90.50 89 TYR A O 1
ATOM 703 N N . LYS A 1 90 ? 2.924 -6.414 -2.102 1.00 89.69 90 LYS A N 1
ATOM 704 C CA . LYS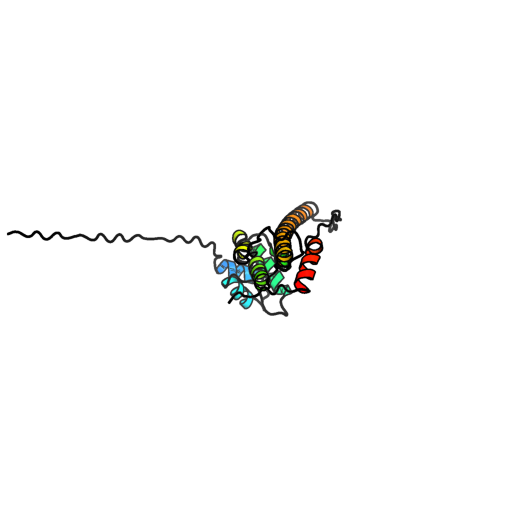 A 1 90 ? 4.036 -7.273 -2.501 1.00 89.69 90 LYS A CA 1
ATOM 705 C C . LYS A 1 90 ? 4.312 -7.088 -3.989 1.00 89.69 90 LYS A C 1
ATOM 707 O O . LYS A 1 90 ? 5.467 -6.903 -4.330 1.00 89.69 90 LYS A O 1
ATOM 712 N N . CYS A 1 91 ? 3.299 -6.948 -4.846 1.00 90.00 91 CYS A N 1
ATOM 713 C CA . CYS A 1 91 ? 3.489 -6.706 -6.281 1.00 90.00 91 CYS A CA 1
ATOM 714 C C . CYS A 1 91 ? 4.377 -5.488 -6.585 1.00 90.00 91 CYS A C 1
ATOM 716 O O . CYS A 1 91 ? 4.993 -5.451 -7.644 1.00 90.00 91 CYS A O 1
ATOM 718 N N . CYS A 1 92 ? 4.517 -4.524 -5.663 1.00 90.31 92 CYS A N 1
ATOM 719 C CA . CYS A 1 92 ? 5.415 -3.384 -5.832 1.00 90.31 92 CYS A CA 1
ATOM 720 C C . CYS A 1 92 ? 6.857 -3.788 -6.148 1.00 90.31 92 CYS A C 1
ATOM 722 O O . CYS A 1 92 ? 7.532 -3.027 -6.829 1.00 90.31 92 CYS A O 1
ATOM 724 N N . TRP A 1 93 ? 7.344 -4.964 -5.722 1.00 88.69 93 TRP A N 1
ATOM 725 C CA . TRP A 1 93 ? 8.694 -5.415 -6.087 1.00 88.69 93 TRP A CA 1
ATOM 726 C C . TRP A 1 93 ? 8.863 -5.628 -7.596 1.00 88.69 93 TRP A C 1
ATOM 728 O O . TRP A 1 93 ? 10.000 -5.685 -8.042 1.00 88.69 93 TRP A O 1
ATOM 738 N N . LEU A 1 94 ? 7.789 -5.720 -8.381 1.00 86.81 94 LEU A N 1
ATOM 739 C CA . LEU A 1 94 ? 7.854 -5.809 -9.840 1.00 86.81 94 LEU A CA 1
ATOM 740 C C . LEU A 1 94 ? 8.144 -4.453 -10.489 1.00 86.81 94 LEU A C 1
ATOM 742 O O . LEU A 1 94 ? 8.461 -4.401 -11.664 1.00 86.81 94 LEU A O 1
ATOM 746 N N . LEU A 1 95 ? 8.081 -3.341 -9.757 1.00 86.31 95 LEU A N 1
ATOM 747 C CA . LEU A 1 95 ? 8.424 -2.038 -10.319 1.00 86.31 95 LEU A CA 1
ATOM 748 C C . LEU A 1 95 ? 9.943 -1.884 -10.436 1.00 86.31 95 LEU A C 1
ATOM 750 O O . LEU A 1 95 ? 10.706 -2.247 -9.533 1.00 86.31 95 LEU A O 1
ATOM 754 N N . SER A 1 96 ? 10.384 -1.334 -11.566 1.00 79.19 96 SER A N 1
ATOM 755 C CA . SER A 1 96 ? 11.801 -1.268 -11.926 1.00 79.19 96 SER A CA 1
ATOM 756 C C . SER A 1 96 ? 12.591 -0.310 -11.026 1.00 79.19 96 SER A C 1
ATOM 758 O O . SER A 1 96 ? 13.584 -0.725 -10.427 1.00 79.19 96 SER A O 1
ATOM 760 N N . SER A 1 97 ? 12.130 0.935 -10.868 1.00 82.44 97 SER A N 1
ATOM 761 C CA . SER A 1 97 ? 12.792 1.964 -10.049 1.00 82.44 97 SER A CA 1
ATOM 762 C C . SER A 1 97 ? 12.578 1.748 -8.535 1.00 82.44 97 SER A C 1
ATOM 764 O O . SER A 1 97 ? 11.461 1.440 -8.103 1.00 82.44 97 SER A O 1
ATOM 766 N N . PRO A 1 98 ? 13.612 1.937 -7.687 1.00 85.12 98 PRO A N 1
ATOM 767 C CA . PRO A 1 98 ? 13.468 1.978 -6.227 1.00 85.12 98 PRO A CA 1
ATOM 768 C C . PRO A 1 98 ? 12.462 3.024 -5.720 1.00 85.12 98 PRO A C 1
ATOM 770 O O . PRO A 1 98 ? 11.739 2.763 -4.759 1.00 85.12 98 PRO A O 1
ATOM 773 N N . GLU A 1 99 ? 12.395 4.194 -6.349 1.00 87.19 99 GLU A N 1
ATOM 774 C CA . GLU A 1 99 ? 11.449 5.277 -6.044 1.00 87.19 99 GLU A CA 1
ATOM 775 C C . GLU A 1 99 ? 10.021 4.788 -6.279 1.00 87.19 99 GLU A C 1
ATOM 777 O O . GLU A 1 99 ? 9.174 4.888 -5.392 1.00 87.19 99 GLU A O 1
ATOM 782 N N . CYS A 1 100 ? 9.786 4.149 -7.427 1.00 86.94 100 CYS A N 1
ATOM 783 C CA . CYS A 1 100 ? 8.501 3.552 -7.769 1.00 86.94 100 CYS A CA 1
ATOM 784 C C . CYS A 1 100 ? 8.080 2.452 -6.802 1.00 86.94 100 CYS A C 1
ATOM 786 O O . CYS A 1 100 ? 6.936 2.428 -6.352 1.00 86.94 100 CYS A O 1
ATOM 788 N N . ARG A 1 101 ? 9.010 1.572 -6.414 1.00 89.38 101 ARG A N 1
ATOM 789 C CA . ARG A 1 101 ? 8.749 0.543 -5.399 1.00 89.38 101 ARG A CA 1
ATOM 790 C C . ARG A 1 101 ? 8.321 1.149 -4.067 1.00 89.38 101 ARG A C 1
ATOM 792 O O . ARG A 1 101 ? 7.352 0.682 -3.472 1.00 89.38 101 ARG A O 1
ATOM 799 N N . ARG A 1 102 ? 9.039 2.178 -3.603 1.00 89.75 102 ARG A N 1
ATOM 800 C CA . ARG A 1 102 ? 8.741 2.881 -2.346 1.00 89.75 102 ARG A CA 1
ATOM 801 C C . ARG A 1 102 ? 7.392 3.588 -2.415 1.00 89.75 102 ARG A C 1
ATOM 803 O O . ARG A 1 102 ? 6.579 3.399 -1.518 1.00 89.75 102 ARG A O 1
ATOM 810 N N . SER A 1 103 ? 7.136 4.334 -3.489 1.00 90.94 103 SER A N 1
ATOM 811 C CA . SER A 1 103 ? 5.868 5.037 -3.708 1.00 90.94 103 SER A CA 1
ATOM 812 C C . SER A 1 103 ? 4.685 4.065 -3.766 1.00 90.94 103 SER A C 1
ATOM 814 O O . SER A 1 103 ? 3.698 4.247 -3.053 1.00 90.94 103 SER A O 1
ATOM 816 N N . CYS A 1 104 ? 4.816 2.970 -4.517 1.00 91.94 104 CYS A N 1
ATOM 817 C CA . CYS A 1 104 ? 3.823 1.898 -4.573 1.00 91.94 104 CYS A CA 1
ATOM 818 C C . CYS A 1 104 ? 3.549 1.296 -3.192 1.00 91.94 104 CYS A C 1
ATOM 820 O O . CYS A 1 104 ? 2.394 1.186 -2.782 1.00 91.94 104 CYS A O 1
ATOM 822 N N . ALA A 1 105 ? 4.601 0.931 -2.449 1.00 91.94 105 ALA A N 1
ATOM 823 C CA . ALA A 1 105 ? 4.445 0.333 -1.129 1.00 91.94 105 ALA A CA 1
ATOM 824 C C . ALA A 1 105 ? 3.776 1.307 -0.152 1.00 91.94 105 ALA A C 1
ATOM 826 O O . ALA A 1 105 ? 2.872 0.903 0.570 1.00 91.94 105 ALA A O 1
ATOM 827 N N . ASN A 1 106 ? 4.163 2.584 -0.165 1.00 91.88 106 ASN A N 1
ATOM 828 C CA . ASN A 1 106 ? 3.562 3.611 0.683 1.00 91.88 106 ASN A CA 1
ATOM 829 C C . ASN A 1 106 ? 2.067 3.789 0.393 1.00 91.88 106 ASN A C 1
ATOM 831 O O . ASN A 1 106 ? 1.275 3.769 1.328 1.00 91.88 106 ASN A O 1
ATOM 835 N N . ASN A 1 107 ? 1.676 3.893 -0.881 1.00 93.06 107 ASN A N 1
ATOM 836 C CA . ASN A 1 107 ? 0.273 4.066 -1.264 1.00 93.06 107 ASN A CA 1
ATOM 837 C C . ASN A 1 107 ? -0.564 2.815 -0.964 1.00 93.06 107 ASN A C 1
ATOM 839 O O . ASN A 1 107 ? -1.600 2.897 -0.306 1.00 93.06 107 ASN A O 1
ATOM 843 N N . LEU A 1 108 ? -0.103 1.631 -1.383 1.00 93.06 108 LEU A N 1
ATOM 844 C CA . LEU A 1 108 ? -0.852 0.391 -1.164 1.00 93.06 108 LEU A CA 1
ATOM 845 C C . LEU A 1 108 ? -0.951 0.023 0.324 1.00 93.06 108 LEU A C 1
ATOM 847 O O . LEU A 1 108 ? -1.963 -0.555 0.727 1.00 93.06 108 LEU A O 1
ATOM 851 N N . GLN A 1 109 ? 0.044 0.390 1.141 1.00 94.75 109 GLN A N 1
ATOM 852 C CA . GLN A 1 109 ? 0.058 0.155 2.591 1.00 94.75 109 GLN A CA 1
ATOM 853 C C . GLN A 1 109 ? -0.477 1.316 3.440 1.00 94.75 109 GLN A C 1
ATOM 855 O O . GLN A 1 109 ? -0.487 1.189 4.663 1.00 94.75 109 GLN A O 1
ATOM 860 N N . SER A 1 110 ? -0.928 2.420 2.840 1.00 95.12 110 SER A N 1
ATOM 861 C CA . SER A 1 110 ? -1.567 3.511 3.582 1.00 95.12 110 SER A CA 1
ATOM 862 C C . SER A 1 110 ? -3.001 3.111 3.948 1.00 95.12 110 SER A C 1
ATOM 864 O O . SER A 1 110 ? -3.801 2.849 3.047 1.00 95.12 110 SER A O 1
ATOM 866 N N . PRO A 1 111 ? -3.356 2.977 5.235 1.00 94.75 111 PRO A N 1
ATOM 867 C CA . PRO A 1 111 ? -4.659 2.448 5.638 1.00 94.75 111 PRO A CA 1
ATOM 868 C C . PRO A 1 111 ? -5.796 3.480 5.569 1.00 94.75 111 PRO A C 1
ATOM 870 O O . PRO A 1 111 ? -6.946 3.066 5.596 1.00 94.75 111 PRO A O 1
ATOM 873 N N . THR A 1 112 ? -5.510 4.783 5.469 1.00 93.56 112 THR A N 1
ATOM 874 C CA . THR A 1 112 ? -6.520 5.850 5.283 1.00 93.56 112 THR A CA 1
ATOM 875 C C . THR A 1 112 ? -6.728 6.218 3.819 1.00 93.56 112 THR A C 1
ATOM 877 O O . THR A 1 112 ? -7.748 6.803 3.462 1.00 93.56 112 THR A O 1
ATOM 880 N N . LEU A 1 113 ? -5.797 5.848 2.937 1.00 91.50 113 LEU A N 1
ATOM 881 C CA . LEU A 1 113 ? -5.905 6.175 1.523 1.00 91.50 113 LEU A CA 1
ATOM 882 C C . LEU A 1 113 ? -7.034 5.373 0.860 1.00 91.50 113 LEU A C 1
ATOM 884 O O . LEU A 1 113 ? -7.017 4.140 0.851 1.00 91.50 113 LEU A O 1
ATOM 888 N N . LEU A 1 114 ? -8.002 6.070 0.259 1.00 88.81 114 LEU A N 1
ATOM 889 C CA . LEU A 1 114 ? -9.120 5.433 -0.441 1.00 88.81 114 LEU A CA 1
ATOM 890 C C . LEU A 1 114 ? -8.631 4.531 -1.582 1.00 88.81 114 LEU A C 1
ATOM 892 O O . LEU A 1 114 ? -7.684 4.863 -2.298 1.00 88.81 114 LEU A O 1
ATOM 896 N N . LEU A 1 115 ? -9.362 3.441 -1.838 1.00 85.31 115 LEU A N 1
ATOM 897 C CA . LEU A 1 115 ? -9.052 2.466 -2.893 1.00 85.31 115 LEU A CA 1
ATOM 898 C C . LEU A 1 115 ? -8.774 3.115 -4.264 1.00 85.31 115 LEU A C 1
ATOM 900 O O . LEU A 1 115 ? -7.846 2.696 -4.954 1.00 85.31 115 LEU A O 1
ATOM 904 N N . LYS A 1 116 ? -9.544 4.147 -4.645 1.00 85.50 116 LYS A N 1
ATOM 905 C CA . LYS A 1 116 ? -9.371 4.877 -5.917 1.00 85.50 116 LYS A CA 1
ATOM 906 C C . LYS A 1 116 ? -8.024 5.604 -6.023 1.00 85.50 116 LYS A C 1
ATOM 908 O O . LYS A 1 116 ? -7.499 5.733 -7.121 1.00 85.50 116 LYS A O 1
ATOM 913 N N . TYR A 1 117 ? -7.450 6.026 -4.896 1.00 88.31 117 TYR A N 1
ATOM 914 C CA . TYR A 1 117 ? -6.175 6.747 -4.839 1.00 88.31 117 TYR A CA 1
ATOM 915 C C . TYR A 1 117 ? -4.976 5.829 -4.600 1.00 88.31 117 TYR A C 1
ATOM 917 O O . TYR A 1 117 ? -3.858 6.162 -4.967 1.00 88.31 117 TYR A O 1
ATOM 925 N N . LYS A 1 118 ? -5.183 4.621 -4.069 1.00 88.31 118 LYS A N 1
ATOM 926 C CA . LYS A 1 118 ? -4.097 3.660 -3.816 1.00 88.31 118 LYS A CA 1
ATOM 927 C C . LYS A 1 118 ? -3.291 3.260 -5.056 1.00 88.31 118 LYS A C 1
ATOM 929 O O . LYS A 1 118 ? -2.170 2.780 -4.917 1.00 88.31 118 LYS A O 1
ATOM 934 N N . PHE A 1 119 ? -3.845 3.452 -6.251 1.00 84.75 119 PHE A N 1
ATOM 935 C CA . PHE A 1 119 ? -3.205 3.103 -7.518 1.00 84.75 119 PHE A CA 1
ATOM 936 C C . PHE A 1 119 ? -2.720 4.315 -8.324 1.00 84.75 119 PHE A C 1
ATOM 938 O O . PHE A 1 119 ? -2.115 4.103 -9.363 1.00 84.75 119 PHE A O 1
ATOM 945 N N . THR A 1 120 ? -2.902 5.557 -7.858 1.00 81.31 120 THR A N 1
ATOM 946 C CA . THR A 1 120 ? -2.482 6.762 -8.614 1.00 81.31 120 THR A CA 1
ATOM 947 C C . THR A 1 120 ? -0.966 6.954 -8.659 1.00 81.31 120 THR A C 1
ATOM 949 O O . THR A 1 120 ? -0.457 7.737 -9.453 1.00 81.31 120 THR A O 1
ATOM 952 N N . PHE A 1 121 ? -0.200 6.206 -7.858 1.00 75.38 121 PHE A N 1
ATOM 953 C CA . PHE A 1 121 ? 1.263 6.243 -7.918 1.00 75.38 121 PHE A CA 1
ATOM 954 C C . PHE A 1 121 ? 1.820 5.808 -9.284 1.00 75.38 121 PHE A C 1
ATOM 956 O O . PHE A 1 121 ? 2.975 6.108 -9.584 1.00 75.38 121 PHE A O 1
ATOM 963 N N . THR A 1 122 ? 1.036 5.084 -10.093 1.00 68.44 122 THR A N 1
ATOM 964 C CA . THR A 1 122 ? 1.440 4.655 -11.437 1.00 68.44 122 THR A CA 1
ATOM 965 C C . THR A 1 122 ? 1.746 5.838 -12.346 1.00 68.44 122 THR A C 1
ATOM 967 O O . THR A 1 122 ? 2.633 5.724 -13.187 1.00 68.44 122 THR A O 1
ATOM 970 N N . ASP A 1 123 ? 1.098 6.983 -12.120 1.00 67.06 123 ASP A N 1
ATOM 971 C CA . ASP A 1 123 ? 1.281 8.202 -12.914 1.00 67.06 123 ASP A CA 1
ATOM 972 C C . ASP A 1 123 ? 2.680 8.807 -12.705 1.00 67.06 123 ASP A C 1
ATOM 974 O O . ASP A 1 123 ? 3.278 9.360 -13.623 1.00 67.06 123 ASP A O 1
ATOM 978 N N . ALA A 1 124 ? 3.244 8.639 -11.504 1.00 65.94 124 ALA A N 1
ATOM 979 C CA . ALA A 1 124 ? 4.598 9.073 -11.153 1.00 65.94 124 ALA A CA 1
ATOM 980 C C . ALA A 1 124 ? 5.682 8.042 -11.522 1.00 65.94 124 ALA A C 1
ATOM 982 O O . ALA A 1 124 ? 6.863 8.255 -11.244 1.00 65.94 124 ALA A O 1
ATOM 983 N N . CYS A 1 125 ? 5.291 6.920 -12.130 1.00 75.31 125 CYS A N 1
ATOM 984 C CA . CYS A 1 125 ? 6.173 5.829 -12.524 1.00 75.31 125 CYS A CA 1
ATOM 985 C C . CYS A 1 125 ? 6.170 5.634 -14.040 1.00 75.31 125 CYS A C 1
ATOM 987 O O . CYS A 1 125 ? 5.761 4.564 -14.508 1.00 75.31 125 CYS A O 1
ATOM 989 N N . PRO A 1 126 ? 6.624 6.643 -14.813 1.00 66.31 126 PRO A N 1
ATOM 990 C CA . PRO A 1 126 ? 6.618 6.560 -16.259 1.00 66.31 126 PRO A CA 1
ATOM 991 C C . PRO A 1 126 ? 7.475 5.376 -16.702 1.00 66.31 126 PRO A C 1
ATOM 993 O O . PRO A 1 126 ? 8.663 5.255 -16.389 1.00 66.31 126 PRO A O 1
ATOM 996 N N . LEU A 1 127 ? 6.842 4.483 -17.452 1.00 63.53 127 LEU A N 1
ATOM 997 C CA . LEU A 1 127 ? 7.553 3.644 -18.392 1.00 63.53 127 LEU A CA 1
ATOM 998 C C . LEU A 1 127 ? 8.154 4.606 -19.413 1.00 63.53 127 LEU A C 1
ATOM 1000 O O . LEU A 1 127 ? 7.394 5.283 -20.098 1.00 63.53 127 LEU A O 1
ATOM 1004 N N . GLY A 1 128 ? 9.483 4.732 -19.466 1.00 56.69 128 GLY A N 1
ATOM 1005 C CA . GLY A 1 128 ? 10.128 5.515 -20.525 1.00 56.69 128 GLY A CA 1
ATOM 1006 C C . GLY A 1 128 ? 9.519 5.139 -21.877 1.00 56.69 128 GLY A C 1
ATOM 1007 O O . GLY A 1 128 ? 9.228 3.958 -22.093 1.00 56.69 128 GLY A O 1
ATOM 1008 N N . GLU A 1 129 ? 9.240 6.135 -22.721 1.00 54.75 129 GLU A N 1
ATOM 1009 C CA . GLU A 1 129 ? 8.505 5.944 -23.972 1.00 54.75 129 GLU A CA 1
ATOM 1010 C C . GLU A 1 129 ? 9.111 4.789 -24.776 1.00 54.75 129 GLU A C 1
ATOM 1012 O O . GLU A 1 129 ? 10.303 4.760 -25.092 1.00 54.75 129 GLU A O 1
ATOM 1017 N N . HIS A 1 130 ? 8.288 3.775 -25.037 1.00 53.56 130 HIS A N 1
ATOM 1018 C CA . HIS A 1 130 ? 8.717 2.599 -25.770 1.00 53.56 130 HIS A CA 1
ATOM 1019 C C . HIS A 1 130 ? 8.641 2.931 -27.259 1.00 53.56 130 HIS A C 1
ATOM 1021 O O . HIS A 1 130 ? 7.581 2.830 -27.874 1.00 53.56 130 HIS A O 1
ATOM 1027 N N . ASN A 1 131 ? 9.765 3.310 -27.859 1.00 49.84 131 ASN A N 1
ATOM 1028 C CA . ASN A 1 131 ? 9.865 3.302 -29.312 1.00 49.84 131 ASN A CA 1
ATOM 1029 C C . ASN A 1 131 ? 9.862 1.829 -29.741 1.00 49.84 131 ASN A C 1
ATOM 1031 O O . ASN A 1 131 ? 10.755 1.062 -29.380 1.00 49.84 131 ASN A O 1
ATOM 1035 N N . ASN A 1 132 ? 8.821 1.408 -30.457 1.00 49.75 132 ASN A N 1
ATOM 1036 C CA . ASN A 1 132 ? 8.574 0.017 -30.866 1.00 49.75 132 ASN A CA 1
ATOM 1037 C C . ASN A 1 132 ? 9.646 -0.579 -31.811 1.00 49.75 132 ASN A C 1
ATOM 1039 O O . ASN A 1 132 ? 9.475 -1.685 -32.306 1.00 49.75 132 ASN A O 1
ATOM 1043 N N . GLU A 1 133 ? 10.757 0.113 -32.068 1.00 50.78 133 GLU A N 1
ATOM 1044 C CA . GLU A 1 133 ? 11.693 -0.204 -33.155 1.00 50.78 133 GLU A CA 1
ATOM 1045 C C . GLU A 1 133 ? 12.878 -1.108 -32.774 1.00 50.78 133 GLU A C 1
ATOM 1047 O O . GLU A 1 133 ? 13.743 -1.370 -33.604 1.00 50.78 133 GLU A O 1
ATOM 1052 N N . THR A 1 134 ? 12.951 -1.642 -31.552 1.00 48.25 134 THR A N 1
ATOM 1053 C CA . THR A 1 134 ? 14.044 -2.561 -31.163 1.00 48.25 134 THR A CA 1
ATOM 1054 C C . THR A 1 134 ? 13.546 -3.949 -30.764 1.00 48.25 134 THR A C 1
ATOM 1056 O O . THR A 1 134 ? 13.813 -4.445 -29.675 1.00 48.25 134 THR A O 1
ATOM 1059 N N . GLU A 1 135 ? 12.881 -4.634 -31.698 1.00 45.53 135 GLU A N 1
ATOM 1060 C CA . GLU A 1 135 ? 12.450 -6.044 -31.585 1.00 45.53 135 GLU A CA 1
ATOM 1061 C C . GLU A 1 135 ? 13.604 -7.078 -31.528 1.00 45.53 135 GLU A C 1
ATOM 1063 O O . GLU A 1 135 ? 13.361 -8.280 -31.475 1.00 45.53 135 GLU A O 1
ATOM 1068 N N . GLY A 1 136 ? 14.875 -6.662 -31.515 1.00 48.09 136 GLY A N 1
ATOM 1069 C CA . GLY A 1 136 ? 16.009 -7.579 -31.710 1.00 48.09 136 GLY A CA 1
ATOM 1070 C C . GLY A 1 136 ? 16.837 -7.958 -30.479 1.00 48.09 136 GLY A C 1
ATOM 1071 O O . GLY A 1 136 ? 17.664 -8.863 -30.572 1.00 48.09 136 GLY A O 1
ATOM 1072 N N . LYS A 1 137 ? 16.699 -7.278 -29.335 1.00 53.75 137 LYS A N 1
ATOM 1073 C CA . LYS A 1 137 ? 17.540 -7.542 -28.152 1.00 53.75 137 LYS A CA 1
ATOM 1074 C C . LYS A 1 137 ? 16.700 -7.449 -26.885 1.00 53.75 137 LYS A C 1
ATOM 1076 O O . LYS A 1 137 ? 15.907 -6.523 -26.752 1.00 53.75 137 LYS A O 1
ATOM 1081 N N . PHE A 1 138 ? 16.912 -8.373 -25.943 1.00 61.81 138 PHE A N 1
ATOM 1082 C CA . PHE A 1 138 ? 16.496 -8.243 -24.540 1.00 61.81 138 PHE A CA 1
ATOM 1083 C C . PHE A 1 138 ? 17.185 -7.009 -23.931 1.00 61.81 138 PHE A C 1
ATOM 1085 O O . PHE A 1 138 ? 18.171 -7.108 -23.211 1.00 61.81 138 PHE A O 1
ATOM 1092 N N . GLY A 1 139 ? 16.730 -5.820 -24.310 1.00 70.00 139 GLY A N 1
ATOM 1093 C CA . GLY A 1 139 ? 17.218 -4.560 -23.787 1.00 70.00 139 GLY A CA 1
ATOM 1094 C C . GLY A 1 139 ? 16.561 -4.276 -22.448 1.00 70.00 139 GLY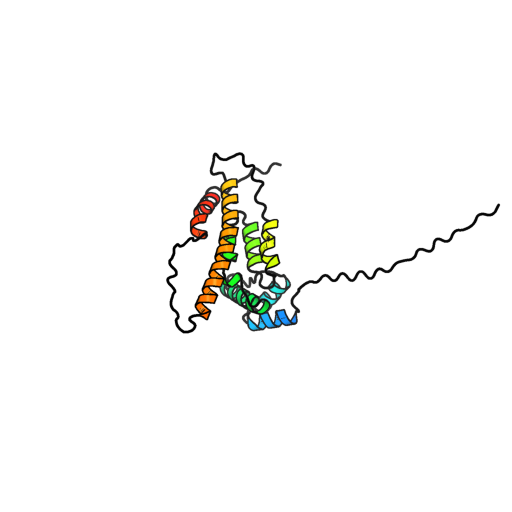 A C 1
ATOM 1095 O O . GLY A 1 139 ? 15.437 -4.705 -22.177 1.00 70.00 139 GLY A O 1
ATOM 1096 N N . CYS A 1 140 ? 17.237 -3.492 -21.617 1.00 74.31 140 CYS A N 1
ATOM 1097 C CA . CYS A 1 140 ? 16.683 -3.049 -20.348 1.00 74.31 140 CYS A CA 1
ATOM 1098 C C . CYS A 1 140 ? 15.249 -2.496 -20.460 1.00 74.31 140 CYS A C 1
ATOM 1100 O O . CYS A 1 140 ? 14.401 -2.809 -19.625 1.00 74.31 140 CYS A O 1
ATOM 1102 N N . LEU A 1 141 ? 14.979 -1.648 -21.462 1.00 76.00 141 LEU A N 1
ATOM 1103 C CA . LEU A 1 141 ? 13.667 -1.013 -21.632 1.00 76.00 141 LEU A CA 1
ATOM 1104 C C . LEU A 1 141 ? 12.557 -2.060 -21.765 1.00 76.00 141 LEU A C 1
ATOM 1106 O O . LEU A 1 141 ? 11.538 -1.961 -21.083 1.00 76.00 141 LEU A O 1
ATOM 1110 N N . TYR A 1 142 ? 12.810 -3.115 -22.540 1.00 79.25 142 TYR A N 1
ATOM 1111 C CA . TYR A 1 142 ? 11.896 -4.240 -22.686 1.00 79.25 142 TYR A CA 1
ATOM 1112 C C . TYR A 1 142 ? 11.680 -4.978 -21.356 1.00 79.25 142 TYR A C 1
ATOM 1114 O O . TYR A 1 142 ? 10.540 -5.250 -20.980 1.00 79.25 142 TYR A O 1
ATOM 1122 N N . ALA A 1 143 ? 12.748 -5.246 -20.594 1.00 78.06 143 ALA A N 1
ATOM 1123 C CA . ALA A 1 143 ? 12.633 -5.873 -19.276 1.00 78.06 143 ALA A CA 1
ATOM 1124 C C . ALA A 1 143 ? 11.830 -5.003 -18.287 1.00 78.06 143 ALA A C 1
ATOM 1126 O O . ALA A 1 143 ? 10.944 -5.510 -17.597 1.00 78.06 143 ALA A O 1
ATOM 1127 N N . LYS A 1 144 ? 12.068 -3.682 -18.259 1.00 79.44 144 LYS A N 1
ATOM 1128 C CA . LYS A 1 144 ? 11.300 -2.720 -17.444 1.00 79.44 144 LYS A CA 1
ATOM 1129 C C . LYS A 1 144 ? 9.821 -2.700 -17.834 1.00 79.44 144 LYS A C 1
ATOM 1131 O O . LYS A 1 144 ? 8.961 -2.711 -16.953 1.00 79.44 144 LYS A O 1
ATOM 1136 N N . TYR A 1 145 ? 9.530 -2.697 -19.132 1.00 80.38 145 TYR A N 1
ATOM 1137 C CA . TYR A 1 145 ? 8.170 -2.747 -19.662 1.00 80.38 145 TYR A CA 1
ATOM 1138 C C . TYR A 1 145 ? 7.448 -4.039 -19.256 1.00 80.38 145 TYR A C 1
ATOM 1140 O O . TYR A 1 145 ? 6.335 -3.996 -18.727 1.00 80.38 145 TYR A O 1
ATOM 1148 N N . LYS A 1 146 ? 8.101 -5.197 -19.422 1.00 83.50 146 LYS A N 1
ATOM 1149 C CA . LYS A 1 146 ? 7.552 -6.494 -18.999 1.00 83.50 146 LYS A CA 1
ATOM 1150 C C . LYS A 1 146 ? 7.266 -6.532 -17.505 1.00 83.50 146 LYS A C 1
ATOM 1152 O O . LYS A 1 146 ? 6.172 -6.926 -17.116 1.00 83.50 146 LYS A O 1
ATOM 1157 N N . LEU A 1 147 ? 8.187 -6.042 -16.684 1.00 83.12 147 LEU A N 1
ATOM 1158 C CA . LEU A 1 147 ? 8.007 -5.924 -15.240 1.00 83.12 147 LEU A CA 1
ATOM 1159 C C . LEU A 1 147 ? 6.807 -5.046 -14.836 1.00 83.12 147 LEU A C 1
ATOM 1161 O O . LEU A 1 147 ? 6.048 -5.407 -13.936 1.00 83.12 147 LEU A O 1
ATOM 1165 N N . HIS A 1 148 ? 6.570 -3.931 -15.526 1.00 83.00 148 HIS A N 1
ATOM 1166 C CA . HIS A 1 148 ? 5.389 -3.103 -15.268 1.00 83.00 148 HIS A CA 1
ATOM 1167 C C . HIS A 1 148 ? 4.081 -3.799 -15.676 1.00 83.00 148 HIS A C 1
ATOM 1169 O O . HIS A 1 148 ? 3.096 -3.758 -14.940 1.00 83.00 148 HIS A O 1
ATOM 1175 N N . ASN A 1 149 ? 4.064 -4.521 -16.798 1.00 83.06 149 ASN A N 1
ATOM 1176 C CA . ASN A 1 149 ? 2.909 -5.348 -17.170 1.00 83.06 149 ASN A CA 1
ATOM 1177 C C . ASN A 1 149 ? 2.665 -6.491 -16.170 1.00 83.06 149 ASN A C 1
ATOM 1179 O O . ASN A 1 149 ? 1.516 -6.823 -15.848 1.00 83.06 149 ASN A O 1
ATOM 1183 N N . CYS A 1 150 ? 3.743 -7.065 -15.634 1.00 86.25 150 CYS A N 1
ATOM 1184 C CA . CYS A 1 150 ? 3.684 -8.038 -14.554 1.00 86.25 150 CYS A CA 1
ATOM 1185 C C . CYS A 1 150 ? 3.063 -7.446 -13.288 1.00 86.25 150 CYS A C 1
ATOM 1187 O O . CYS A 1 150 ? 2.245 -8.111 -12.655 1.00 86.25 150 CYS A O 1
ATOM 1189 N N . PHE A 1 151 ? 3.391 -6.199 -12.931 1.00 87.62 151 PHE A N 1
ATOM 1190 C CA . PHE A 1 151 ? 2.789 -5.516 -11.783 1.00 87.62 151 PHE A CA 1
ATOM 1191 C C . PHE A 1 151 ? 1.254 -5.488 -11.878 1.00 87.62 151 PHE A C 1
ATOM 1193 O O . PHE A 1 151 ? 0.574 -5.947 -10.957 1.00 87.62 151 PHE A O 1
ATOM 1200 N N . SER A 1 152 ? 0.705 -5.031 -13.007 1.00 84.31 152 SER A N 1
ATOM 1201 C CA . SER A 1 152 ? -0.747 -4.969 -13.227 1.00 84.31 152 SER A CA 1
ATOM 1202 C C . SER A 1 152 ? -1.404 -6.351 -13.130 1.00 84.31 152 SER A C 1
ATOM 1204 O O . SER A 1 152 ? -2.448 -6.510 -12.490 1.00 84.31 152 SER A O 1
ATOM 1206 N N . SER A 1 153 ? -0.761 -7.373 -13.702 1.00 86.44 153 SER A N 1
ATOM 1207 C CA . SER A 1 153 ? -1.239 -8.760 -13.649 1.00 86.44 153 SER A CA 1
ATOM 1208 C C . SER A 1 153 ? -1.214 -9.320 -12.223 1.00 86.44 153 SER A C 1
ATOM 1210 O O . SER A 1 153 ? -2.194 -9.919 -11.783 1.00 86.44 153 SER A O 1
ATOM 1212 N N . CYS A 1 154 ? -0.142 -9.053 -11.474 1.00 87.81 154 CYS A N 1
ATOM 1213 C CA . CYS A 1 154 ? 0.002 -9.437 -10.073 1.00 87.81 154 CYS A CA 1
ATOM 1214 C C . CYS A 1 154 ? -1.091 -8.809 -9.203 1.00 87.81 154 CYS A C 1
ATOM 1216 O O . CYS A 1 154 ? -1.764 -9.511 -8.450 1.00 87.81 154 CYS A O 1
ATOM 1218 N N . VAL A 1 155 ? -1.332 -7.501 -9.335 1.00 85.75 155 VAL A N 1
ATOM 1219 C CA . VAL A 1 155 ? -2.384 -6.814 -8.569 1.00 85.75 155 VAL A CA 1
ATOM 1220 C C . VAL A 1 155 ? -3.761 -7.393 -8.878 1.00 85.75 155 VAL A C 1
ATOM 1222 O O . VAL A 1 155 ? -4.545 -7.613 -7.953 1.00 85.75 155 VAL A O 1
ATOM 1225 N N . ARG A 1 156 ? -4.068 -7.647 -10.157 1.00 86.06 156 ARG A N 1
ATOM 1226 C CA . ARG A 1 156 ? -5.340 -8.260 -10.562 1.00 86.06 156 ARG A CA 1
ATOM 1227 C C . ARG A 1 156 ? -5.513 -9.645 -9.937 1.00 86.06 156 ARG A C 1
ATOM 1229 O O . ARG A 1 156 ? -6.524 -9.878 -9.280 1.00 86.06 156 ARG A O 1
ATOM 1236 N N . TRP A 1 157 ? -4.501 -10.502 -10.043 1.00 84.62 157 TRP A N 1
ATOM 1237 C CA . TRP A 1 157 ? -4.518 -11.840 -9.451 1.00 84.62 157 TRP A CA 1
ATOM 1238 C C . TRP A 1 157 ? -4.735 -11.800 -7.929 1.00 84.62 157 TRP A C 1
ATOM 1240 O O . TRP A 1 157 ? -5.583 -12.514 -7.396 1.00 84.62 157 TRP A O 1
ATOM 1250 N N . MET A 1 158 ? -4.063 -10.883 -7.221 1.00 84.44 158 MET A N 1
ATOM 1251 C CA . MET A 1 158 ? -4.247 -10.702 -5.772 1.00 84.44 158 MET A CA 1
ATOM 1252 C C . MET A 1 158 ? -5.672 -10.264 -5.399 1.00 84.44 158 MET A C 1
ATOM 1254 O O . MET A 1 158 ? -6.177 -10.619 -4.330 1.00 84.44 158 MET A O 1
ATOM 1258 N N . ARG A 1 159 ? -6.355 -9.506 -6.268 1.00 80.50 159 ARG A N 1
ATOM 1259 C CA . ARG A 1 159 ? -7.770 -9.151 -6.073 1.00 80.50 159 ARG A CA 1
ATOM 1260 C C . ARG A 1 159 ? -8.674 -10.369 -6.261 1.00 80.50 159 ARG A C 1
ATOM 1262 O O . ARG A 1 159 ? -9.542 -10.594 -5.422 1.00 80.50 159 ARG A O 1
ATOM 1269 N N . GLU A 1 160 ? -8.453 -11.170 -7.294 1.00 82.81 160 GLU A N 1
ATOM 1270 C CA . GLU A 1 160 ? -9.266 -12.357 -7.598 1.00 82.81 160 GLU A CA 1
ATOM 1271 C C . GLU A 1 160 ? -9.142 -13.434 -6.508 1.00 82.81 160 GLU A C 1
ATOM 1273 O O . GLU A 1 160 ? -10.150 -13.893 -5.967 1.00 82.81 160 GLU A O 1
ATOM 1278 N N . GLN A 1 161 ? -7.917 -13.748 -6.073 1.00 78.75 161 GLN A N 1
ATOM 1279 C CA . GLN A 1 161 ? -7.659 -14.716 -4.996 1.00 78.75 161 GLN A CA 1
ATOM 1280 C C . GLN A 1 161 ? -8.364 -14.349 -3.681 1.00 78.75 161 GLN A C 1
ATOM 1282 O O . GLN A 1 161 ? -8.820 -15.217 -2.931 1.00 78.75 161 GLN A O 1
ATOM 1287 N N . SER A 1 162 ? -8.497 -13.051 -3.394 1.00 71.44 162 SER A N 1
ATOM 1288 C CA . SER A 1 162 ? -9.195 -12.582 -2.195 1.00 71.44 162 SER A CA 1
ATOM 1289 C C . SER A 1 162 ? -10.696 -12.881 -2.212 1.00 71.44 162 SER A C 1
ATOM 1291 O O . SER A 1 162 ? -11.271 -13.196 -1.169 1.00 71.44 162 SER A O 1
ATOM 1293 N N . GLN A 1 163 ? -11.324 -12.842 -3.391 1.00 76.31 163 GLN A N 1
ATOM 1294 C CA . GLN A 1 163 ? -12.743 -13.150 -3.553 1.00 76.31 163 GLN A CA 1
ATOM 1295 C C . GLN A 1 163 ? -12.994 -14.647 -3.384 1.00 76.31 163 GLN A C 1
ATOM 1297 O O . GLN A 1 163 ? -13.908 -15.032 -2.655 1.00 76.31 163 GLN A O 1
ATOM 1302 N N . VAL A 1 164 ? -12.124 -15.480 -3.965 1.00 75.00 164 VAL A N 1
ATOM 1303 C CA . VAL A 1 164 ? -12.190 -16.940 -3.822 1.00 75.00 164 VAL A CA 1
ATOM 1304 C C . VAL A 1 164 ? -12.066 -17.338 -2.351 1.00 75.00 164 VAL A C 1
ATOM 1306 O O . VAL A 1 164 ? -12.926 -18.043 -1.833 1.00 75.00 164 VAL A O 1
ATOM 1309 N N . ARG A 1 165 ? -11.069 -16.813 -1.623 1.00 72.06 165 ARG A N 1
ATOM 1310 C CA . ARG A 1 165 ? -10.888 -17.116 -0.189 1.00 72.06 165 ARG A CA 1
ATOM 1311 C C . ARG A 1 165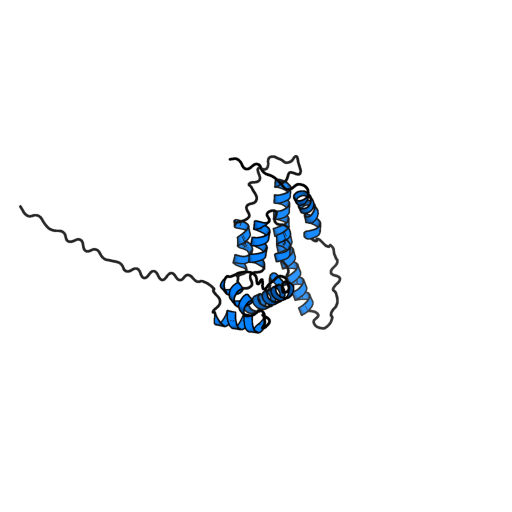 ? -12.093 -16.717 0.665 1.00 72.06 165 ARG A C 1
ATOM 1313 O O . ARG A 1 165 ? -12.450 -17.449 1.589 1.00 72.06 165 ARG A O 1
ATOM 1320 N N . ARG A 1 166 ? -12.729 -15.577 0.370 1.00 70.75 166 ARG A N 1
ATOM 1321 C CA . ARG A 1 166 ? -13.9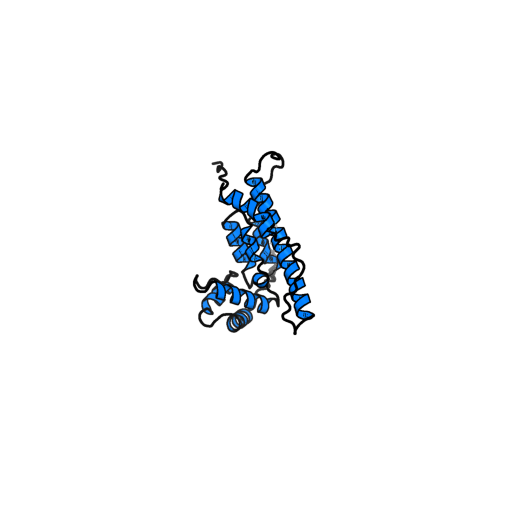54 -15.140 1.063 1.00 70.75 166 ARG A CA 1
ATOM 1322 C C . ARG A 1 166 ? -15.125 -16.073 0.781 1.00 70.75 166 ARG A C 1
ATOM 1324 O O . ARG A 1 166 ? -15.807 -16.463 1.726 1.00 70.75 166 ARG A O 1
ATOM 1331 N N . ALA A 1 167 ? -15.315 -16.461 -0.479 1.00 72.56 167 ALA A N 1
ATOM 1332 C CA . ALA A 1 167 ? -16.356 -17.404 -0.872 1.00 72.56 167 ALA A CA 1
ATOM 1333 C C . ALA A 1 167 ? -16.177 -18.758 -0.165 1.00 72.56 167 ALA A C 1
ATOM 1335 O O . ALA A 1 167 ? -17.111 -19.235 0.474 1.00 72.56 167 ALA A O 1
ATOM 1336 N N . THR A 1 168 ? -14.961 -19.318 -0.166 1.00 71.38 168 THR A N 1
ATOM 1337 C CA . THR A 1 168 ? -14.655 -20.594 0.505 1.00 71.38 168 THR A CA 1
ATOM 1338 C C . THR A 1 168 ? -14.875 -20.530 2.021 1.00 71.38 168 THR A C 1
ATOM 1340 O O . THR A 1 168 ? -15.385 -21.477 2.621 1.00 71.38 168 THR A O 1
ATOM 1343 N N . ARG A 1 169 ? -14.528 -19.406 2.668 1.00 70.38 169 ARG A N 1
ATOM 1344 C CA . ARG A 1 169 ? -14.742 -19.217 4.115 1.00 70.38 169 ARG A CA 1
ATOM 1345 C C . ARG A 1 169 ? -16.227 -19.121 4.472 1.00 70.38 169 ARG A C 1
ATOM 1347 O O . ARG A 1 169 ? -16.623 -19.608 5.528 1.00 70.38 169 ARG A O 1
ATOM 1354 N N . ALA A 1 170 ? -17.035 -18.509 3.606 1.00 71.69 170 ALA A N 1
ATOM 1355 C CA . ALA A 1 170 ? -18.478 -18.397 3.800 1.00 71.69 170 ALA A CA 1
ATOM 1356 C C . ALA A 1 170 ? -19.196 -19.747 3.638 1.00 71.69 170 ALA A C 1
ATOM 1358 O O . ALA A 1 170 ? -20.143 -20.022 4.373 1.00 71.69 170 ALA A O 1
ATOM 1359 N N . THR A 1 171 ? -18.742 -20.607 2.721 1.00 71.50 171 THR A N 1
ATOM 1360 C CA . THR A 1 171 ? -19.378 -21.910 2.468 1.00 71.50 171 THR A CA 1
ATOM 1361 C C . THR A 1 171 ? -18.946 -23.006 3.445 1.00 71.50 171 THR A C 1
ATOM 1363 O O . THR A 1 171 ? -19.721 -23.929 3.695 1.00 71.50 171 THR A O 1
ATOM 1366 N N . HIS A 1 172 ? -17.756 -22.908 4.055 1.00 61.16 172 HIS A N 1
ATOM 1367 C CA . HIS A 1 172 ? -17.235 -23.930 4.975 1.00 61.16 172 HIS A CA 1
ATOM 1368 C C . HIS A 1 172 ? -16.669 -23.354 6.290 1.00 61.16 172 HIS A C 1
ATOM 1370 O O . HIS A 1 172 ? -15.484 -23.515 6.581 1.00 61.16 172 HIS A O 1
ATOM 1376 N N . PRO A 1 173 ? -17.501 -22.752 7.165 1.00 59.03 173 PRO A N 1
ATOM 1377 C CA . PRO A 1 173 ? -17.030 -22.117 8.402 1.00 59.03 173 PRO A CA 1
ATOM 1378 C C . PRO A 1 173 ? -16.464 -23.095 9.451 1.00 59.03 173 PRO A C 1
ATOM 1380 O O . PRO A 1 173 ? -15.787 -22.662 10.378 1.00 59.03 173 PRO A O 1
ATOM 1383 N N . LYS A 1 174 ? -16.738 -24.406 9.334 1.00 55.41 174 LYS A N 1
ATOM 1384 C CA . LYS A 1 174 ? -16.351 -25.434 10.327 1.00 55.41 174 LYS A CA 1
ATOM 1385 C C . LYS A 1 174 ? -15.225 -26.372 9.901 1.00 55.41 174 LYS A C 1
ATOM 1387 O O . LYS A 1 174 ? -14.754 -27.145 10.728 1.00 55.41 174 LYS A O 1
ATOM 1392 N N . PHE A 1 175 ? -14.777 -26.307 8.654 1.00 49.28 175 PHE A N 1
ATOM 1393 C CA . PHE A 1 175 ? -13.667 -27.129 8.196 1.00 49.28 175 PHE A CA 1
ATOM 1394 C C . PHE A 1 175 ? -12.530 -26.216 7.767 1.00 49.28 175 PHE A C 1
ATOM 1396 O O . PHE A 1 175 ? -12.605 -25.570 6.727 1.00 49.28 175 PHE A O 1
ATOM 1403 N N . GLY A 1 176 ? -11.444 -26.214 8.544 1.00 48.34 176 GLY A N 1
ATOM 1404 C CA . GLY A 1 176 ? -10.130 -25.723 8.120 1.00 48.34 176 GLY A CA 1
ATOM 1405 C C . GLY A 1 176 ? -9.520 -26.604 7.024 1.00 48.34 176 GLY A C 1
ATOM 1406 O O . GLY A 1 176 ? -8.346 -26.958 7.089 1.00 48.34 176 GLY A O 1
ATOM 1407 N N . LEU A 1 177 ? -10.331 -27.014 6.048 1.00 42.91 177 LEU A N 1
ATOM 1408 C CA . LEU A 1 177 ? -9.893 -27.711 4.858 1.00 42.91 177 LEU A CA 1
ATOM 1409 C C . LEU A 1 177 ? -9.040 -26.716 4.077 1.00 42.91 177 LEU A C 1
ATOM 1411 O O . LEU A 1 177 ? -9.553 -25.758 3.500 1.00 42.91 177 LEU A O 1
ATOM 1415 N N . ARG A 1 178 ? -7.724 -26.960 4.065 1.00 43.81 178 ARG A N 1
ATOM 1416 C CA . ARG A 1 178 ? -6.872 -26.569 2.942 1.00 43.81 178 ARG A CA 1
ATOM 1417 C C . ARG A 1 178 ? -7.580 -27.076 1.692 1.00 43.81 178 ARG A C 1
ATOM 1419 O O . ARG A 1 178 ? -7.526 -28.263 1.385 1.00 43.81 178 ARG A O 1
ATOM 1426 N N . THR A 1 179 ? -8.310 -26.202 1.012 1.00 45.12 179 THR A N 1
ATOM 1427 C CA . THR A 1 179 ? -8.763 -26.494 -0.335 1.00 45.12 179 THR A CA 1
ATOM 1428 C C . THR A 1 179 ? -7.497 -26.588 -1.168 1.00 45.12 179 THR A C 1
ATOM 1430 O O . THR A 1 179 ? -6.849 -25.569 -1.405 1.00 45.12 179 THR A O 1
ATOM 1433 N N . ASN A 1 180 ? -7.141 -27.808 -1.568 1.00 42.75 180 ASN A N 1
ATOM 1434 C CA . ASN A 1 180 ? -6.293 -28.056 -2.726 1.00 42.75 180 ASN A CA 1
ATOM 1435 C C . ASN A 1 180 ? -7.076 -27.553 -3.947 1.00 42.75 180 ASN A C 1
ATOM 1437 O O . ASN A 1 180 ? -7.679 -28.329 -4.684 1.00 42.75 180 ASN A O 1
ATOM 1441 N N . ILE A 1 181 ? -7.187 -26.231 -4.080 1.00 47.22 181 ILE A N 1
ATOM 1442 C CA . ILE A 1 181 ? -7.515 -25.604 -5.353 1.00 47.22 181 ILE A CA 1
ATOM 1443 C C . ILE A 1 181 ? -6.356 -26.028 -6.240 1.00 47.22 181 ILE A C 1
ATOM 1445 O O . ILE A 1 181 ? -5.216 -25.750 -5.882 1.00 47.22 181 ILE A O 1
ATOM 1449 N N . GLY A 1 182 ? -6.649 -26.793 -7.293 1.00 42.62 182 GLY A N 1
ATOM 1450 C CA . GLY A 1 182 ? -5.643 -27.280 -8.226 1.00 42.62 182 GLY A CA 1
ATOM 1451 C C . GLY A 1 182 ? -4.724 -26.134 -8.627 1.00 42.62 182 GLY A C 1
ATOM 1452 O O . GLY A 1 182 ? -5.172 -25.173 -9.250 1.00 42.62 182 GLY A O 1
ATOM 1453 N N . GLU A 1 183 ? -3.476 -26.251 -8.184 1.00 44.09 183 GLU A N 1
ATOM 1454 C CA . GLU A 1 183 ? -2.312 -25.427 -8.489 1.00 44.09 183 GLU A CA 1
ATOM 1455 C C . GLU A 1 183 ? -1.964 -25.559 -9.981 1.00 44.09 183 GLU A C 1
ATOM 1457 O O . GLU A 1 183 ? -0.863 -25.964 -10.348 1.00 44.09 183 GLU A O 1
ATOM 1462 N N . ASP A 1 184 ? -2.866 -25.159 -10.878 1.00 45.38 184 ASP A N 1
ATOM 1463 C CA . ASP A 1 184 ? -2.400 -24.519 -12.109 1.00 45.38 184 ASP A CA 1
ATOM 1464 C C . ASP A 1 184 ? -1.933 -23.112 -11.699 1.00 45.38 184 ASP A C 1
ATOM 1466 O O . ASP A 1 184 ? -2.588 -22.089 -11.915 1.00 45.38 184 ASP A O 1
ATOM 1470 N N . ASP A 1 185 ? -0.812 -23.125 -10.969 1.00 55.34 185 ASP A N 1
ATOM 1471 C CA . ASP A 1 185 ? -0.148 -22.033 -10.272 1.00 55.34 185 ASP A CA 1
ATOM 1472 C C . ASP A 1 185 ? 0.444 -21.070 -11.293 1.00 55.34 185 ASP A C 1
ATOM 1474 O O . ASP A 1 185 ? 1.659 -20.985 -11.505 1.00 55.34 185 ASP A O 1
ATOM 1478 N N . TYR A 1 186 ? -0.419 -20.291 -11.940 1.00 55.47 186 TYR A N 1
ATOM 1479 C CA . TYR A 1 186 ? 0.040 -19.022 -12.465 1.00 55.47 186 TYR A CA 1
ATOM 1480 C C . TYR A 1 186 ? 0.380 -18.128 -11.273 1.00 55.47 186 TYR A C 1
ATOM 1482 O O . TYR A 1 186 ? -0.446 -17.359 -10.779 1.00 55.47 186 TYR A O 1
ATOM 1490 N N . ASP A 1 187 ? 1.610 -18.287 -10.792 1.00 66.19 187 ASP A N 1
ATOM 1491 C CA . ASP A 1 187 ? 2.254 -17.373 -9.876 1.00 66.19 187 ASP A CA 1
ATOM 1492 C C . ASP A 1 187 ? 2.909 -16.263 -10.718 1.00 66.19 187 ASP A C 1
ATOM 1494 O O . ASP A 1 187 ? 3.995 -16.467 -11.283 1.00 66.19 187 ASP A O 1
ATOM 1498 N N . PRO A 1 188 ? 2.283 -15.075 -10.832 1.00 62.91 188 PRO A N 1
ATOM 1499 C CA . PRO A 1 188 ? 2.875 -13.959 -11.558 1.00 62.91 188 PRO A CA 1
ATOM 1500 C C . PRO A 1 188 ? 4.238 -13.558 -10.978 1.00 62.91 188 PRO A C 1
ATOM 1502 O O . PRO A 1 188 ? 5.016 -12.910 -11.673 1.00 62.91 188 PRO A O 1
ATOM 1505 N N . TYR A 1 189 ? 4.568 -13.956 -9.743 1.00 66.00 189 TYR A N 1
ATOM 1506 C CA . TYR A 1 189 ? 5.898 -13.740 -9.191 1.00 66.00 189 TYR A CA 1
ATOM 1507 C C . TYR A 1 189 ? 6.939 -14.603 -9.896 1.00 66.00 189 TYR A C 1
ATOM 1509 O O . TYR A 1 189 ? 7.980 -14.090 -10.302 1.00 66.00 189 TYR A O 1
ATOM 1517 N N . ARG A 1 190 ? 6.640 -15.890 -10.086 1.00 71.00 190 ARG A N 1
ATOM 1518 C CA . ARG A 1 190 ? 7.533 -16.851 -10.737 1.00 71.00 190 ARG A CA 1
ATOM 1519 C C . ARG A 1 190 ? 7.691 -16.575 -12.228 1.00 71.00 190 ARG A C 1
ATOM 1521 O O . ARG A 1 190 ? 8.785 -16.701 -12.758 1.00 71.00 190 ARG A O 1
ATOM 1528 N N . HIS A 1 191 ? 6.620 -16.159 -12.900 1.00 74.25 191 HIS A N 1
ATOM 1529 C CA . HIS A 1 191 ? 6.688 -15.831 -14.327 1.00 74.25 191 HIS A CA 1
ATOM 1530 C C . HIS A 1 191 ? 7.496 -14.552 -14.607 1.00 74.25 191 HIS A C 1
ATOM 1532 O O . HIS A 1 191 ? 8.044 -14.381 -15.692 1.00 74.25 191 HIS A O 1
ATOM 1538 N N . CYS A 1 192 ? 7.577 -13.644 -13.633 1.00 79.50 192 CYS A N 1
ATOM 1539 C CA . CYS A 1 192 ? 8.193 -12.333 -13.817 1.00 79.50 192 CYS A CA 1
ATOM 1540 C C . CYS A 1 192 ? 9.531 -12.159 -13.088 1.00 79.50 192 CYS A C 1
ATOM 1542 O O . CYS A 1 192 ? 10.186 -11.127 -13.262 1.00 79.50 192 CYS A O 1
ATOM 1544 N N . SER A 1 193 ? 9.964 -13.151 -12.303 1.00 78.44 193 SER A N 1
ATOM 1545 C CA . SER A 1 193 ? 11.245 -13.125 -11.592 1.00 78.44 193 SER A CA 1
ATOM 1546 C C . SER A 1 193 ? 12.435 -13.083 -12.546 1.00 78.44 193 SER A C 1
ATOM 1548 O O . SER A 1 193 ? 13.396 -12.375 -12.269 1.00 78.44 193 SER A O 1
ATOM 1550 N N . GLU A 1 194 ? 12.346 -13.741 -13.704 1.00 79.56 194 GLU A N 1
ATOM 1551 C CA . GLU A 1 194 ? 13.417 -13.761 -14.711 1.00 79.56 194 GLU A CA 1
ATOM 1552 C C . GLU A 1 194 ? 13.771 -12.349 -15.209 1.00 79.56 194 GLU A C 1
ATOM 1554 O O . GLU A 1 194 ? 14.944 -11.983 -15.292 1.00 79.56 194 GLU A O 1
ATOM 1559 N N . TYR A 1 195 ? 12.763 -11.504 -15.458 1.00 78.00 195 TYR A N 1
ATOM 1560 C CA . TYR A 1 195 ? 12.987 -10.111 -15.858 1.00 78.00 195 TYR A CA 1
ATOM 1561 C C . TYR A 1 195 ? 13.605 -9.274 -14.738 1.00 78.00 195 TYR A C 1
ATOM 1563 O O . TYR A 1 195 ? 14.363 -8.341 -15.007 1.00 78.00 195 TYR A O 1
ATOM 1571 N N . ARG A 1 196 ? 13.290 -9.591 -13.478 1.00 79.25 196 ARG A N 1
ATOM 1572 C CA . ARG A 1 196 ? 13.882 -8.900 -12.333 1.00 79.25 196 ARG A CA 1
ATOM 1573 C C . ARG A 1 196 ? 15.337 -9.283 -12.146 1.00 79.25 196 ARG A C 1
ATOM 1575 O O . ARG A 1 196 ? 16.165 -8.391 -12.014 1.00 79.25 196 ARG A O 1
ATOM 1582 N N . GLU A 1 197 ? 15.639 -10.574 -12.190 1.00 81.31 197 GLU A N 1
ATOM 1583 C CA . GLU A 1 197 ? 17.013 -11.061 -12.126 1.00 81.31 197 GLU A CA 1
ATOM 1584 C C . GLU A 1 197 ? 17.872 -10.466 -13.240 1.00 81.31 197 GLU A C 1
ATOM 1586 O O . GLU A 1 197 ? 19.023 -10.117 -12.998 1.00 81.31 197 GLU A O 1
ATOM 1591 N N . PHE A 1 198 ? 17.312 -10.307 -14.442 1.00 78.12 198 PHE A N 1
ATOM 1592 C CA . PHE A 1 198 ? 17.995 -9.638 -15.542 1.00 78.12 198 PHE A CA 1
ATOM 1593 C C . PHE A 1 198 ? 18.370 -8.187 -15.193 1.00 78.12 198 PHE A C 1
ATOM 1595 O O . PHE A 1 198 ? 19.534 -7.818 -15.308 1.00 78.12 198 PHE A O 1
ATOM 1602 N N . ILE A 1 199 ? 17.418 -7.382 -14.704 1.00 75.50 199 ILE A N 1
ATOM 1603 C CA . ILE A 1 199 ? 17.668 -5.974 -14.335 1.00 75.50 199 ILE A CA 1
ATOM 1604 C C . ILE A 1 199 ? 18.608 -5.843 -13.133 1.00 75.50 199 ILE A C 1
ATOM 1606 O O . ILE A 1 199 ? 19.393 -4.903 -13.076 1.00 75.50 199 ILE A O 1
ATOM 1610 N N . ASP A 1 200 ? 18.518 -6.746 -12.158 1.00 78.75 200 ASP A N 1
ATOM 1611 C CA . ASP A 1 200 ? 19.370 -6.688 -10.969 1.00 78.75 200 ASP A CA 1
ATOM 1612 C C . ASP A 1 200 ? 20.824 -7.087 -11.296 1.00 78.75 200 ASP A C 1
ATOM 1614 O O . ASP A 1 200 ? 21.749 -6.575 -10.665 1.00 78.75 200 ASP A O 1
ATOM 1618 N N . ARG A 1 201 ? 21.041 -7.966 -12.290 1.00 79.62 201 ARG A N 1
ATOM 1619 C CA . ARG A 1 201 ? 22.383 -8.323 -12.790 1.00 79.62 201 ARG A CA 1
ATOM 1620 C C . ARG A 1 201 ? 22.979 -7.254 -13.703 1.00 79.62 201 ARG A C 1
ATOM 1622 O O . ARG A 1 201 ? 24.179 -7.011 -13.621 1.00 79.62 201 ARG A O 1
ATOM 1629 N N . ASP A 1 202 ? 22.162 -6.653 -14.563 1.00 73.25 202 ASP A N 1
ATOM 1630 C CA . ASP A 1 202 ? 22.575 -5.612 -15.507 1.00 73.25 202 ASP A CA 1
ATOM 1631 C C . ASP A 1 202 ? 21.737 -4.340 -15.275 1.00 73.25 202 ASP A C 1
ATOM 1633 O O . ASP A 1 202 ? 20.744 -4.090 -15.978 1.00 73.25 202 ASP A O 1
ATOM 1637 N N . PRO A 1 203 ? 22.061 -3.563 -14.217 1.00 67.19 203 PRO A N 1
ATOM 1638 C CA . PRO A 1 203 ? 21.304 -2.379 -13.864 1.00 67.19 203 PRO A CA 1
ATOM 1639 C C . PRO A 1 203 ? 21.427 -1.373 -14.992 1.00 67.19 203 PRO A C 1
ATOM 1641 O O . PRO A 1 203 ? 22.503 -0.898 -15.338 1.00 67.19 203 PRO A O 1
ATOM 1644 N N . CYS A 1 204 ? 20.285 -1.035 -15.561 1.00 67.00 204 CYS A N 1
ATOM 1645 C CA . CYS A 1 204 ? 20.226 -0.206 -16.742 1.00 67.00 204 CYS A CA 1
ATOM 1646 C C . CYS A 1 204 ? 20.744 1.205 -16.479 1.00 67.00 204 CYS A C 1
ATOM 1648 O O . CYS A 1 204 ? 20.011 2.058 -15.964 1.00 67.00 204 CYS A O 1
ATOM 1650 N N . VAL A 1 205 ? 21.986 1.460 -16.866 1.00 63.50 205 VAL A N 1
ATOM 1651 C CA . VAL A 1 205 ? 22.555 2.801 -16.873 1.00 63.50 205 VAL A CA 1
ATOM 1652 C C . VAL A 1 205 ? 22.174 3.438 -18.202 1.00 63.50 205 VAL A C 1
ATOM 1654 O O . VAL A 1 205 ? 22.753 3.128 -19.240 1.00 63.50 205 VAL A O 1
ATOM 1657 N N . PHE A 1 206 ? 21.154 4.293 -18.186 1.00 54.72 206 PHE A N 1
ATOM 1658 C CA . PHE A 1 206 ? 20.913 5.186 -19.315 1.00 54.72 206 PHE A CA 1
ATOM 1659 C C . PHE A 1 206 ? 21.867 6.370 -19.156 1.00 54.72 206 PHE A C 1
ATOM 1661 O O . PHE A 1 206 ? 21.912 6.936 -18.059 1.00 54.72 206 PHE A O 1
ATOM 1668 N N . PRO A 1 207 ? 22.649 6.730 -20.186 1.00 45.75 207 PRO A N 1
ATOM 1669 C CA . PRO A 1 207 ? 23.393 7.976 -20.146 1.00 45.75 207 PRO A CA 1
ATOM 1670 C C . PRO A 1 207 ? 22.389 9.113 -19.938 1.00 45.75 207 PRO A C 1
ATOM 1672 O O . PRO A 1 207 ? 21.371 9.184 -20.626 1.00 45.75 207 PRO A O 1
ATOM 1675 N N . VAL A 1 208 ? 22.642 9.947 -18.933 1.00 42.41 208 VAL A N 1
ATOM 1676 C CA . VAL A 1 208 ? 21.919 11.206 -18.770 1.00 42.41 208 VAL A CA 1
ATOM 1677 C C . VAL A 1 208 ? 22.452 12.105 -19.880 1.00 42.41 208 VAL A C 1
ATOM 1679 O O . VAL A 1 208 ? 23.647 12.390 -19.893 1.00 42.41 208 VAL A O 1
ATOM 1682 N N . GLU A 1 209 ? 21.618 12.454 -20.858 1.00 44.53 209 GLU A N 1
ATOM 1683 C CA . GLU A 1 209 ? 21.970 13.515 -21.804 1.00 44.53 209 GLU A CA 1
ATOM 1684 C C . GLU A 1 209 ? 22.047 14.823 -20.999 1.00 44.53 209 GLU A C 1
ATOM 1686 O O . GLU A 1 209 ? 21.048 15.237 -20.406 1.00 44.53 209 GLU A O 1
ATOM 1691 N N . GLU A 1 210 ? 23.257 15.383 -20.882 1.00 37.38 210 GLU A N 1
ATOM 1692 C CA . GLU A 1 210 ? 23.518 16.709 -20.292 1.00 37.38 210 GLU A CA 1
ATOM 1693 C C . GLU A 1 210 ? 23.045 17.843 -21.207 1.00 37.38 210 GLU A C 1
ATOM 1695 O O . GLU A 1 210 ? 23.243 17.739 -22.442 1.00 37.38 210 GLU A O 1
#

Organism: NCBI:txid166010

pLDDT: mean 76.67, std 18.01, range [37.38, 98.25]

Secondary structure (DSSP, 8-state):
------------------------PPPHHHHHHHHHHHS-GGGHHHHHHHHHTTPPP---GGGHHHHHHHHHHHHHHHHS--TTTTTGGGGGGG-SSHHHHHHHHHHHT-SSS-TTTTTGGGGGS------TT-TTS--HHHHHHHHHHHHHHHHHHHHHHHHHHHHHHHH-TT-------------HHHHHHHHHHHHHHS--------

InterPro domains:
  IPR015313 Protein Her-1 [PF09232] (31-165)
  IPR036341 Her-1 superfamily [SSF110014] (26-162)

Foldseek 3Di:
DDDDDDDDDDPPPPPPPPPPPVPPADDLVLQLVLLVVQPDPVCSVQSSVCLVVLWQRDSDPVCVVSSLRSLQSLLCSVPVDALSVLVLLVLLLLAQDPVSNRLLNTLNRRSRRDPVRSPVSVVVRDLPDDPVPCPDDPDLSVLNVLSVVLSVVSNVVSVVVVVVVVVVCVVCVPDPDPPPPPPPPPPSCVVSVVSVVVCVVPVDDDPDDD

Radius of gyration: 25.18 Å; chains: 1; bounding box: 44×102×56 Å